Protein AF-A0A1Y7VMT6-F1 (afdb_monomer)

Sequence (220 aa):
EDYFFGKCFNAMEVDALNSSHPVSTPVENPAQIREMFDDVSYEKICPTDGTQTMDGFCSRSQHSSSTSHWRQEVVDVKTMMNTWTLQKGFPLITITVSGRNVHMKQEHYMKGSERFPETGYLWHVPLTFITSKSDSVQRFLLKTKTDVLILPEAVQWIKFNVGMNGYYIVHYADDGWASLSGLLKEAHTTISSNDRASLINNAFQLVSIEKLSIEKALDL

Nearest PDB structures (foldseek):
  6rqx-assembly1_A  TM=8.415E-01  e=2.276E-31  Homo sapiens
  6mgq-assembly1_A  TM=8.354E-01  e=8.061E-32  Homo sapiens
  6mgq-assembly3_C  TM=8.346E-01  e=2.734E-31  Homo sapiens
  6mgq-assembly2_B  TM=8.380E-01  e=4.268E-30  Homo sapiens
  4p8q-assembly1_A  TM=8.099E-01  e=3.928E-21  Homo sapiens

Secondary structure (DSSP, 8-state):
-HHHHHHHHHHHHHHTSTT---SS----SHHHHHHTSSHHHHHSS----SSS---SSS------------------HHHHHHHHHSS-SEEEEEEEEETTEEEEEEEEE--SSS----------EEEEEEETTEEEEEEEEE-SSEEEEE-SS--S-EEESGGG-SS-EEEETTTHHHHHHHHHHHHGGGS-HHHHHHHHHHHHHHHTTTSS-HHHHH--

pLDDT: mean 77.93, std 20.98, range [31.33, 97.75]

Structure (mmCIF, N/CA/C/O backbone):
data_AF-A0A1Y7VMT6-F1
#
_entry.id   AF-A0A1Y7VMT6-F1
#
loop_
_atom_site.group_PDB
_atom_site.id
_atom_site.type_symbol
_atom_site.label_atom_id
_atom_site.label_alt_id
_atom_site.label_comp_id
_atom_site.label_asym_id
_atom_site.label_entity_id
_atom_site.label_seq_id
_atom_site.pdbx_PDB_ins_code
_atom_site.Cartn_x
_atom_site.Cartn_y
_atom_site.Cartn_z
_atom_site.occupancy
_atom_site.B_iso_or_equiv
_atom_site.auth_seq_id
_atom_site.auth_comp_id
_atom_site.auth_asym_id
_atom_site.auth_atom_id
_atom_site.pdbx_PDB_model_num
ATOM 1 N N . GLU A 1 1 ? 11.997 9.708 13.786 1.00 44.78 1 GLU A N 1
ATOM 2 C CA . GLU A 1 1 ? 11.093 8.715 13.166 1.00 44.78 1 GLU A CA 1
ATOM 3 C C . GLU A 1 1 ? 10.458 9.218 11.863 1.00 44.78 1 GLU A C 1
ATOM 5 O O . GLU A 1 1 ? 10.509 8.481 10.888 1.00 44.78 1 GLU A O 1
ATOM 10 N N . ASP A 1 2 ? 9.988 10.472 11.771 1.00 51.16 2 ASP A N 1
ATOM 11 C CA . ASP A 1 2 ? 9.313 11.002 10.558 1.00 51.16 2 ASP A CA 1
ATOM 12 C C . ASP A 1 2 ? 10.169 11.118 9.279 1.00 51.16 2 ASP A C 1
ATOM 14 O O . ASP A 1 2 ? 9.646 11.211 8.171 1.00 51.16 2 ASP A O 1
ATOM 18 N N . TYR A 1 3 ? 11.497 11.092 9.408 1.00 55.84 3 TYR A N 1
ATOM 19 C CA . TYR A 1 3 ? 12.420 11.228 8.274 1.00 55.84 3 TYR A CA 1
ATOM 20 C C . TYR A 1 3 ? 12.406 10.008 7.337 1.00 55.84 3 TYR A C 1
ATOM 22 O O . TYR A 1 3 ? 12.679 10.136 6.147 1.00 55.84 3 TYR A O 1
ATOM 30 N N . PHE A 1 4 ? 12.088 8.823 7.865 1.00 59.78 4 PHE A N 1
ATOM 31 C CA . PHE A 1 4 ? 12.304 7.566 7.154 1.00 59.78 4 PHE A CA 1
ATOM 32 C C . PHE A 1 4 ? 11.231 7.272 6.094 1.00 59.78 4 PHE A C 1
ATOM 34 O O . PHE A 1 4 ? 11.553 6.981 4.947 1.00 59.78 4 PHE A O 1
ATOM 41 N N . PHE A 1 5 ? 9.945 7.397 6.429 1.00 67.44 5 PHE A N 1
ATOM 42 C CA . PHE A 1 5 ? 8.884 7.092 5.462 1.00 67.44 5 PHE A CA 1
ATOM 43 C C . PHE A 1 5 ? 8.757 8.167 4.369 1.00 67.44 5 PHE A C 1
ATOM 45 O O . PHE A 1 5 ? 8.356 7.856 3.249 1.00 67.44 5 PHE A O 1
ATOM 52 N N . GLY A 1 6 ? 9.135 9.420 4.663 1.00 70.62 6 GLY A N 1
ATOM 53 C CA . GLY A 1 6 ? 9.163 10.498 3.668 1.00 70.62 6 GLY A CA 1
ATOM 54 C C . GLY A 1 6 ? 10.127 10.202 2.517 1.00 70.62 6 GLY A C 1
ATOM 55 O O . GLY A 1 6 ? 9.835 10.514 1.368 1.00 70.62 6 GLY A O 1
ATOM 56 N N . LYS A 1 7 ? 11.232 9.514 2.817 1.00 75.38 7 LYS A N 1
ATOM 57 C CA . LYS A 1 7 ? 12.196 9.020 1.831 1.00 75.38 7 LYS A CA 1
ATOM 58 C C . LYS A 1 7 ? 11.575 7.953 0.931 1.00 75.38 7 LYS A C 1
ATOM 60 O O . LYS A 1 7 ? 11.520 8.112 -0.283 1.00 75.38 7 LYS A O 1
ATOM 65 N N . CYS A 1 8 ? 10.930 6.947 1.524 1.00 76.88 8 CYS A N 1
ATOM 66 C CA . CYS A 1 8 ? 10.198 5.943 0.749 1.00 76.88 8 CYS A CA 1
ATOM 67 C C . CYS A 1 8 ? 9.156 6.559 -0.202 1.00 76.88 8 CYS A C 1
ATOM 69 O O . CYS A 1 8 ? 9.023 6.083 -1.327 1.00 76.88 8 CYS A O 1
ATOM 71 N N . PHE A 1 9 ? 8.448 7.619 0.205 1.00 83.25 9 PHE A N 1
ATOM 72 C CA . PHE A 1 9 ? 7.508 8.312 -0.682 1.00 83.25 9 PHE A CA 1
ATOM 73 C C . PHE A 1 9 ? 8.195 8.995 -1.868 1.00 83.25 9 PHE A C 1
ATOM 75 O O . PHE A 1 9 ? 7.708 8.849 -2.986 1.00 83.25 9 PHE A O 1
ATOM 82 N N . ASN A 1 10 ? 9.325 9.670 -1.652 1.00 83.06 10 ASN A N 1
ATOM 83 C CA . ASN A 1 10 ? 10.093 10.295 -2.733 1.00 83.06 10 ASN A CA 1
ATOM 84 C C . ASN A 1 10 ? 10.590 9.245 -3.735 1.00 83.06 10 ASN A C 1
ATOM 86 O O . ASN A 1 10 ? 10.369 9.379 -4.938 1.00 83.06 10 ASN A O 1
ATOM 90 N N . ALA A 1 11 ? 11.160 8.143 -3.238 1.00 82.75 11 ALA A N 1
ATOM 91 C CA . ALA A 1 11 ? 11.575 7.031 -4.086 1.00 82.75 11 ALA A CA 1
ATOM 92 C C . ALA A 1 11 ? 10.396 6.455 -4.888 1.00 82.75 11 ALA A C 1
ATOM 94 O O . ALA A 1 11 ? 10.536 6.171 -6.074 1.00 82.75 11 ALA A O 1
ATOM 95 N N . MET A 1 12 ? 9.212 6.323 -4.276 1.00 86.75 12 MET A N 1
ATOM 96 C CA . MET A 1 12 ? 8.003 5.866 -4.972 1.00 86.75 12 MET A CA 1
ATOM 97 C C . MET A 1 12 ? 7.519 6.840 -6.055 1.00 86.75 12 MET A C 1
ATOM 99 O O . MET A 1 12 ? 6.882 6.404 -7.013 1.00 86.75 12 MET A O 1
ATOM 103 N N . GLU A 1 13 ? 7.780 8.146 -5.945 1.00 85.19 13 GLU A N 1
ATOM 104 C CA . GLU A 1 13 ? 7.419 9.099 -7.002 1.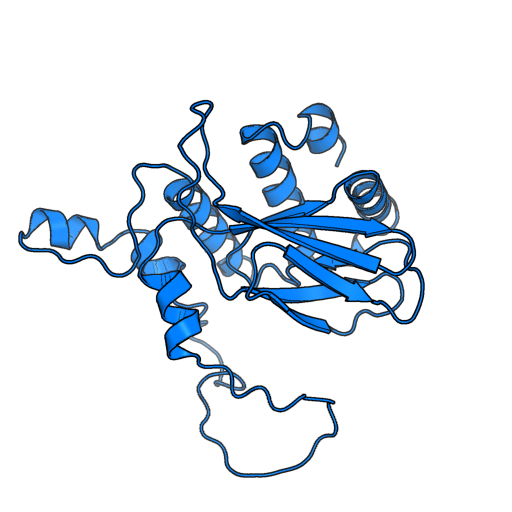00 85.19 13 GLU A CA 1
ATOM 105 C C . GLU A 1 13 ? 8.221 8.873 -8.280 1.00 85.19 13 GLU A C 1
ATOM 107 O O . GLU A 1 13 ? 7.635 8.909 -9.364 1.00 85.19 13 GLU A O 1
ATOM 112 N N . VAL A 1 14 ? 9.519 8.596 -8.143 1.00 85.00 14 VAL A N 1
ATOM 113 C CA . VAL A 1 14 ? 10.409 8.273 -9.264 1.00 85.00 14 VAL A CA 1
ATOM 114 C C . VAL A 1 14 ? 10.129 6.863 -9.781 1.00 8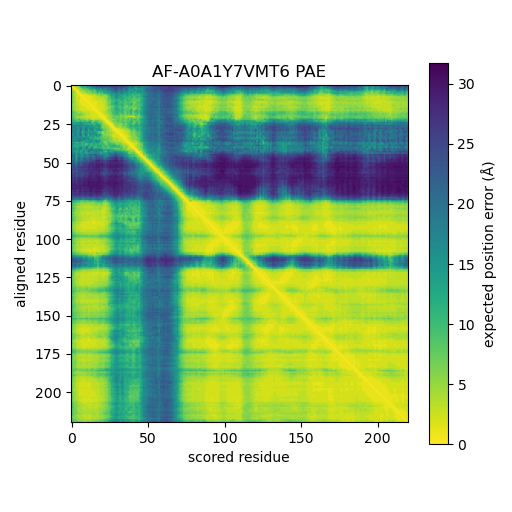5.00 14 VAL A C 1
ATOM 116 O O . VAL A 1 14 ? 9.973 6.666 -10.986 1.00 85.00 14 VAL A O 1
ATOM 119 N N . ASP A 1 15 ? 9.989 5.888 -8.878 1.00 84.94 15 ASP A N 1
ATOM 120 C CA . ASP A 1 15 ? 9.864 4.472 -9.235 1.00 84.94 15 ASP A CA 1
ATOM 121 C C . ASP A 1 15 ? 8.512 4.121 -9.879 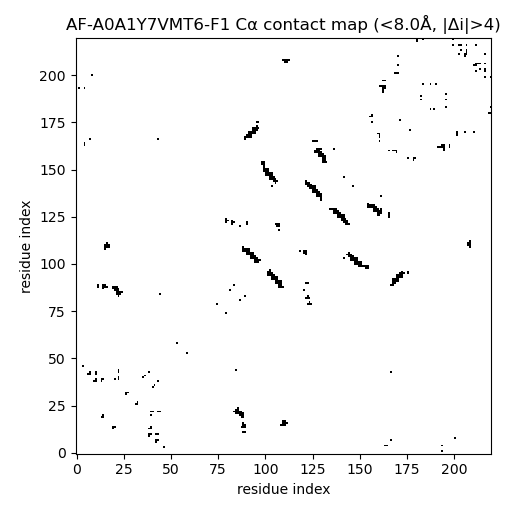1.00 84.94 15 ASP A C 1
ATOM 123 O O . ASP A 1 15 ? 8.390 3.124 -10.587 1.00 84.94 15 ASP A O 1
ATOM 127 N N . ALA A 1 16 ? 7.498 4.970 -9.696 1.00 85.94 16 ALA A N 1
ATOM 128 C CA . ALA A 1 16 ? 6.217 4.841 -10.382 1.00 85.94 16 ALA A CA 1
ATOM 129 C C . ALA A 1 16 ? 6.257 5.270 -11.860 1.00 85.94 16 ALA A C 1
ATOM 131 O O . ALA A 1 16 ? 5.296 5.020 -12.592 1.00 85.94 16 ALA A O 1
ATOM 132 N N . LEU A 1 17 ? 7.313 5.951 -12.311 1.00 84.62 17 LEU A N 1
ATOM 133 C CA . LEU A 1 17 ? 7.449 6.389 -13.699 1.00 84.62 17 LEU A CA 1
ATOM 134 C C . LEU A 1 17 ? 8.041 5.273 -14.561 1.00 84.62 17 LEU A C 1
ATOM 136 O O . LEU A 1 17 ? 8.931 4.533 -14.146 1.00 84.62 17 LEU A O 1
ATOM 140 N N . ASN A 1 18 ? 7.627 5.197 -15.828 1.00 81.06 18 ASN A N 1
ATOM 141 C CA . ASN A 1 18 ? 8.202 4.221 -16.759 1.00 81.06 18 ASN A CA 1
ATOM 142 C C . ASN A 1 18 ? 9.707 4.456 -17.013 1.00 81.06 18 ASN A C 1
ATOM 144 O O . ASN A 1 18 ? 10.421 3.521 -17.371 1.00 81.06 18 ASN A O 1
ATOM 148 N N . SER A 1 19 ? 10.197 5.678 -16.802 1.00 81.75 19 SER A N 1
ATOM 149 C CA . SER A 1 19 ? 11.623 6.012 -16.857 1.00 81.75 19 SER A CA 1
ATOM 150 C C . SER A 1 19 ? 12.442 5.447 -15.690 1.00 81.75 19 SER A C 1
ATOM 152 O O . SER A 1 19 ? 13.660 5.581 -15.720 1.00 81.75 19 SER A O 1
ATOM 154 N N . SER A 1 20 ? 11.808 4.827 -14.684 1.00 83.50 20 SER A N 1
ATOM 155 C CA . SER A 1 20 ? 12.512 4.134 -13.601 1.00 83.50 20 SER A CA 1
ATOM 156 C C . SER A 1 20 ? 13.317 2.934 -14.118 1.00 83.50 20 SER A C 1
ATOM 158 O O . SER A 1 20 ? 13.086 2.410 -15.217 1.00 83.50 20 SER A O 1
ATOM 160 N N . HIS A 1 21 ? 14.236 2.455 -13.286 1.00 80.88 21 HIS A N 1
ATOM 161 C CA . HIS A 1 21 ? 15.066 1.290 -13.526 1.00 80.88 21 HIS A CA 1
ATOM 162 C C . HIS A 1 21 ? 15.026 0.315 -12.336 1.00 80.88 21 HIS A C 1
ATOM 164 O O . HIS A 1 21 ? 14.714 0.701 -11.208 1.00 80.88 21 HIS A O 1
ATOM 170 N N . PRO A 1 22 ? 15.306 -0.985 -12.555 1.00 79.88 22 PRO A N 1
ATOM 171 C CA . PRO A 1 22 ? 15.529 -1.904 -11.449 1.00 79.88 22 PRO A CA 1
ATOM 172 C C . PRO A 1 22 ? 16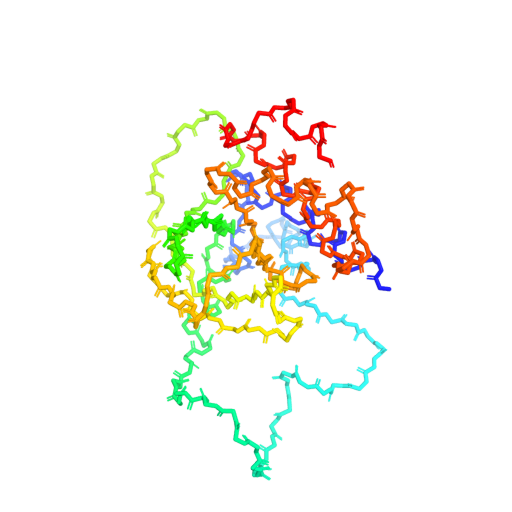.672 -1.423 -10.556 1.00 79.88 22 PRO A C 1
ATOM 174 O O . PRO A 1 22 ? 17.593 -0.749 -11.006 1.00 79.88 22 PRO A O 1
ATOM 177 N N . VAL A 1 23 ? 16.641 -1.839 -9.296 1.00 74.88 23 VAL A N 1
ATOM 178 C CA . VAL A 1 23 ? 17.699 -1.531 -8.327 1.00 74.88 23 VAL A CA 1
ATOM 179 C C . VAL A 1 23 ? 19.051 -2.092 -8.777 1.00 74.88 23 VAL A C 1
ATOM 181 O O . VAL A 1 23 ? 20.095 -1.480 -8.588 1.00 74.88 23 VAL A O 1
ATOM 184 N N . SER A 1 24 ? 19.048 -3.302 -9.335 1.00 70.38 24 SER A N 1
ATOM 185 C CA . SER A 1 24 ? 20.245 -3.952 -9.862 1.00 70.38 24 SER A CA 1
ATOM 186 C C . SER A 1 24 ? 20.208 -3.938 -11.383 1.00 70.38 24 SER A C 1
ATOM 188 O O . SER A 1 24 ? 19.599 -4.807 -12.007 1.00 70.38 24 SER A O 1
ATOM 190 N N . THR A 1 25 ? 20.885 -2.959 -11.973 1.00 66.38 25 THR A N 1
ATOM 191 C CA . THR A 1 25 ? 21.037 -2.799 -13.423 1.00 66.38 25 THR A CA 1
ATOM 192 C C . THR A 1 25 ? 22.508 -2.852 -13.825 1.00 66.38 25 THR A C 1
ATOM 194 O O . THR A 1 25 ? 23.348 -2.236 -13.167 1.00 66.38 25 THR A O 1
ATOM 197 N N . PRO A 1 26 ? 22.862 -3.597 -14.889 1.00 63.38 26 PRO A N 1
ATOM 198 C CA . PRO A 1 26 ? 24.222 -3.588 -15.409 1.00 63.38 26 PRO A CA 1
ATOM 199 C C . PRO A 1 26 ? 24.566 -2.194 -15.952 1.00 63.38 26 PRO A C 1
ATOM 201 O O . PRO A 1 26 ? 23.779 -1.600 -16.688 1.00 63.38 26 PRO A O 1
ATOM 204 N N . VAL A 1 27 ? 25.747 -1.688 -15.593 1.00 55.41 27 VAL A N 1
ATOM 205 C CA . VAL A 1 27 ? 26.275 -0.395 -16.052 1.00 55.41 27 VAL A CA 1
ATOM 206 C C . VAL A 1 27 ? 27.633 -0.587 -16.712 1.00 55.41 27 VAL A C 1
ATOM 208 O O . VAL A 1 27 ? 28.467 -1.342 -16.215 1.00 55.41 27 VAL A O 1
ATOM 211 N N . GLU A 1 28 ? 27.860 0.099 -17.831 1.00 55.38 28 GLU A N 1
ATOM 212 C CA . GLU A 1 28 ? 29.077 -0.060 -18.638 1.00 55.38 28 GLU A CA 1
ATOM 213 C C . GLU A 1 28 ? 29.892 1.234 -18.742 1.00 55.38 28 GLU A C 1
ATOM 215 O O . GLU A 1 28 ? 31.104 1.181 -18.950 1.00 55.38 28 GLU A O 1
ATOM 220 N N . ASN A 1 29 ? 29.261 2.404 -18.573 1.00 45.16 29 ASN A N 1
ATOM 221 C CA . ASN A 1 29 ? 29.930 3.695 -18.731 1.00 45.16 29 ASN A CA 1
ATOM 222 C C . ASN A 1 29 ? 29.826 4.616 -17.491 1.00 45.16 29 ASN A C 1
ATOM 224 O O . ASN A 1 29 ? 28.913 4.480 -16.675 1.00 45.16 29 ASN A O 1
ATOM 228 N N . PRO A 1 30 ? 30.741 5.598 -17.332 1.00 37.19 30 PRO A N 1
ATOM 229 C CA . PRO A 1 30 ? 30.769 6.480 -16.158 1.00 37.19 30 PRO A CA 1
ATOM 230 C C . PRO A 1 30 ? 29.555 7.402 -15.978 1.00 37.19 30 PRO A C 1
ATOM 232 O O . PRO A 1 30 ? 29.389 7.962 -14.894 1.00 37.19 30 PRO A O 1
ATOM 235 N N . ALA A 1 31 ? 28.750 7.623 -17.023 1.00 45.41 31 ALA A N 1
ATOM 236 C CA . ALA A 1 31 ? 27.503 8.378 -16.915 1.00 45.41 31 ALA A CA 1
ATOM 237 C C . ALA A 1 31 ? 26.400 7.502 -16.303 1.00 45.41 31 ALA A C 1
ATOM 239 O O . ALA A 1 31 ? 25.778 7.921 -15.335 1.00 45.41 31 ALA A O 1
ATOM 240 N N . GLN A 1 32 ? 26.278 6.250 -16.753 1.00 52.19 32 GLN A N 1
ATOM 241 C CA . GLN A 1 32 ? 25.384 5.245 -16.167 1.00 52.19 32 GLN A CA 1
ATOM 242 C C . GLN A 1 32 ? 25.736 4.946 -14.708 1.00 52.19 32 GLN A C 1
ATOM 244 O O . GLN A 1 32 ? 24.854 4.839 -13.871 1.00 52.19 32 GLN A O 1
ATOM 249 N N . ILE A 1 33 ? 27.029 4.881 -14.366 1.00 46.12 33 ILE A N 1
ATOM 250 C CA . ILE A 1 33 ? 27.462 4.728 -12.967 1.00 46.12 33 ILE A CA 1
ATOM 251 C C . ILE A 1 33 ? 26.970 5.903 -12.112 1.00 46.12 33 ILE A C 1
ATOM 253 O O . ILE A 1 33 ? 26.585 5.685 -10.972 1.00 46.12 33 ILE A O 1
ATOM 257 N N . ARG A 1 34 ? 26.964 7.132 -12.650 1.00 42.91 34 ARG A N 1
ATOM 258 C CA . ARG A 1 34 ? 26.438 8.318 -11.954 1.00 42.91 34 ARG A CA 1
ATOM 259 C C . ARG A 1 34 ? 24.918 8.296 -11.810 1.00 42.91 34 ARG A C 1
ATOM 261 O O . ARG A 1 34 ? 24.426 8.743 -10.784 1.00 42.91 34 ARG A O 1
ATOM 268 N N . GLU A 1 35 ? 24.207 7.761 -12.797 1.00 57.53 35 GLU A N 1
ATOM 269 C CA . GLU A 1 35 ? 22.750 7.583 -12.753 1.00 57.53 35 GLU A CA 1
ATOM 270 C C . GLU A 1 35 ? 22.316 6.550 -11.703 1.00 57.53 35 GLU A C 1
ATOM 272 O O . GLU A 1 35 ? 21.248 6.703 -11.132 1.00 57.53 35 GLU A O 1
ATOM 277 N N . MET A 1 36 ? 23.171 5.580 -11.353 1.00 55.41 36 MET A N 1
ATOM 278 C CA . MET A 1 36 ? 22.913 4.641 -10.246 1.00 55.41 36 MET A CA 1
ATOM 279 C C . MET A 1 36 ? 23.006 5.271 -8.844 1.00 55.41 36 MET A C 1
ATOM 281 O O . MET A 1 36 ? 22.738 4.596 -7.855 1.00 55.41 36 MET A O 1
ATOM 285 N N . PHE A 1 37 ? 23.434 6.530 -8.711 1.00 57.72 37 PHE A N 1
ATOM 286 C CA . PHE A 1 37 ? 23.450 7.242 -7.427 1.00 57.72 37 PHE A CA 1
ATOM 287 C C . PHE A 1 37 ? 22.158 8.045 -7.244 1.00 57.72 37 PHE A C 1
ATOM 289 O O . PHE A 1 37 ? 22.191 9.266 -7.094 1.00 57.72 37 PHE A O 1
ATOM 296 N N . ASP A 1 38 ? 21.026 7.349 -7.283 1.00 58.06 38 ASP A N 1
ATOM 297 C CA . ASP A 1 38 ? 19.685 7.924 -7.246 1.00 58.06 38 ASP A CA 1
ATOM 298 C C . ASP A 1 38 ? 18.846 7.403 -6.065 1.00 58.06 38 ASP A C 1
ATOM 300 O O . ASP A 1 38 ? 19.246 6.495 -5.327 1.00 58.06 38 ASP A O 1
ATOM 304 N N . ASP A 1 39 ? 17.662 7.988 -5.873 1.00 60.84 39 ASP A N 1
ATOM 305 C CA . ASP A 1 39 ? 16.772 7.641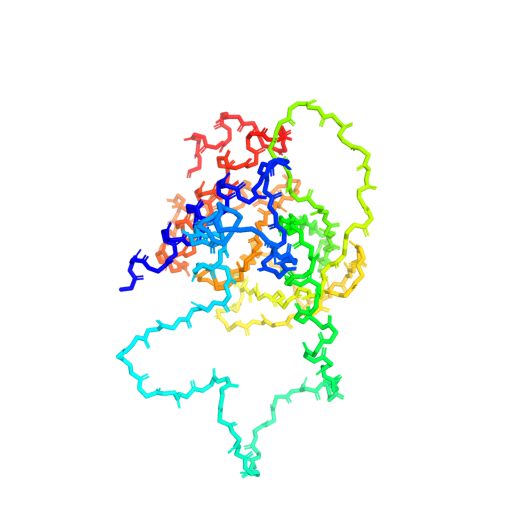 -4.759 1.00 60.84 39 ASP A CA 1
ATOM 306 C C . ASP A 1 39 ? 16.303 6.172 -4.837 1.00 60.84 39 ASP A C 1
ATOM 308 O O . ASP A 1 39 ? 16.104 5.531 -3.802 1.00 60.84 39 ASP A O 1
ATOM 312 N N . VAL A 1 40 ? 16.205 5.583 -6.040 1.00 56.00 40 VAL A N 1
ATOM 313 C CA . VAL A 1 40 ? 15.872 4.158 -6.216 1.00 56.00 40 VAL A CA 1
ATOM 314 C C . VAL A 1 40 ? 16.967 3.270 -5.621 1.00 56.00 40 VAL A C 1
ATOM 316 O O . VAL A 1 40 ? 16.666 2.280 -4.956 1.00 56.00 40 VAL A O 1
ATOM 319 N N . SER A 1 41 ? 18.237 3.623 -5.798 1.00 50.09 41 SER A N 1
ATOM 320 C CA . SER A 1 41 ? 19.364 2.821 -5.311 1.00 50.09 41 SER A CA 1
ATOM 321 C C . SER A 1 41 ? 19.614 2.992 -3.808 1.00 50.09 41 SER A C 1
ATOM 323 O O . SER A 1 41 ? 19.975 2.028 -3.126 1.00 50.09 41 SER A O 1
ATOM 325 N N . TYR A 1 42 ? 19.383 4.192 -3.267 1.00 49.97 42 TYR A N 1
ATOM 326 C CA . TYR A 1 42 ? 19.627 4.497 -1.854 1.00 49.97 42 TYR A CA 1
ATOM 327 C C . TYR A 1 42 ? 18.454 4.171 -0.926 1.00 49.97 42 TYR A C 1
ATOM 329 O O . TYR A 1 42 ? 18.676 3.743 0.207 1.00 49.97 42 TYR A O 1
ATOM 337 N N . GLU A 1 43 ? 17.215 4.358 -1.378 1.00 60.44 43 GLU A N 1
ATOM 338 C CA . GLU A 1 43 ? 16.050 4.382 -0.485 1.00 60.44 43 GLU A CA 1
ATOM 339 C C . GLU A 1 43 ? 15.164 3.130 -0.635 1.00 60.44 43 GLU A C 1
ATOM 341 O O . GLU A 1 43 ? 14.407 2.799 0.279 1.00 60.44 43 GLU A O 1
ATOM 346 N N . LYS A 1 44 ? 15.300 2.368 -1.735 1.00 54.38 44 LYS A N 1
ATOM 347 C CA . LYS A 1 44 ? 14.530 1.130 -1.983 1.00 54.38 44 LYS A CA 1
ATOM 348 C C . LYS A 1 44 ? 15.088 -0.109 -1.269 1.00 54.38 44 LYS A C 1
ATOM 350 O O . LYS A 1 44 ? 14.330 -1.039 -1.000 1.00 54.38 44 LYS A O 1
ATOM 355 N N . ILE A 1 45 ? 16.396 -0.159 -0.977 1.00 51.06 45 ILE A N 1
ATOM 356 C CA . ILE A 1 45 ? 17.073 -1.389 -0.507 1.00 51.06 45 ILE A CA 1
ATOM 357 C C . ILE A 1 45 ? 17.095 -1.541 1.022 1.00 51.06 45 ILE A C 1
ATOM 359 O O . ILE A 1 45 ? 17.045 -2.673 1.499 1.00 51.06 45 ILE A O 1
ATOM 363 N N . CYS A 1 46 ? 17.158 -0.458 1.805 1.00 42.56 46 CYS A N 1
ATOM 364 C CA . CYS A 1 46 ? 17.400 -0.566 3.249 1.00 42.56 46 CYS A CA 1
ATOM 365 C C . CYS A 1 46 ? 16.694 0.512 4.091 1.00 42.56 46 CYS A C 1
ATOM 367 O O . CYS A 1 46 ? 17.122 1.666 4.106 1.00 42.56 46 CYS A O 1
ATOM 369 N N . PRO A 1 47 ? 15.722 0.114 4.931 1.00 43.50 47 PRO A N 1
ATOM 370 C CA . PRO A 1 47 ? 15.422 0.776 6.191 1.00 43.50 47 PRO A CA 1
ATOM 371 C C . PRO A 1 47 ? 16.561 0.529 7.180 1.00 43.50 47 PRO A C 1
ATOM 373 O O . PRO A 1 47 ? 16.568 -0.482 7.876 1.00 43.50 47 PRO A O 1
ATOM 376 N N . THR A 1 48 ? 17.563 1.402 7.245 1.00 40.53 48 THR A N 1
ATOM 377 C CA . THR A 1 48 ? 18.565 1.324 8.321 1.00 40.53 48 THR A CA 1
ATOM 378 C C . THR A 1 48 ? 18.664 2.648 9.048 1.00 40.53 48 THR A C 1
ATOM 380 O O . THR A 1 48 ? 19.201 3.620 8.520 1.00 40.53 48 THR A O 1
ATOM 383 N N . ASP A 1 49 ? 18.171 2.653 10.283 1.00 38.47 49 ASP A N 1
ATOM 384 C CA . ASP A 1 49 ? 18.571 3.621 11.291 1.00 38.47 49 ASP A CA 1
ATOM 385 C C . ASP A 1 49 ? 20.021 3.307 11.698 1.00 38.47 49 ASP A C 1
ATOM 387 O O . ASP A 1 49 ? 20.349 2.186 12.093 1.00 38.47 49 ASP A O 1
ATOM 391 N N . GLY A 1 50 ? 20.911 4.288 11.554 1.00 39.91 50 GLY A N 1
ATOM 392 C CA . GLY A 1 50 ? 22.314 4.199 11.967 1.00 39.91 50 GLY A CA 1
ATOM 393 C C . GLY A 1 50 ? 22.507 4.267 13.483 1.00 39.91 50 GLY A C 1
ATOM 394 O O . GLY A 1 50 ? 23.643 4.273 13.951 1.00 39.91 50 GLY A O 1
ATOM 395 N N . THR A 1 51 ? 21.429 4.325 14.263 1.00 40.22 51 THR A N 1
ATOM 396 C CA . THR A 1 51 ? 21.502 4.474 15.714 1.00 40.22 51 THR A CA 1
ATOM 397 C C . THR A 1 51 ? 20.401 3.703 16.426 1.00 40.22 51 THR A C 1
ATOM 399 O O . THR A 1 51 ? 19.527 4.297 17.042 1.00 40.22 51 THR A O 1
ATOM 402 N N . GLN A 1 52 ? 20.474 2.373 16.394 1.00 38.28 52 GLN A N 1
ATOM 403 C CA . GLN A 1 52 ? 20.205 1.508 17.548 1.00 38.28 52 GLN A CA 1
ATOM 404 C C . GLN A 1 52 ? 20.447 0.048 17.169 1.00 38.28 52 GLN A C 1
ATOM 406 O O . GLN A 1 52 ? 20.217 -0.388 16.046 1.00 38.28 52 GLN A O 1
ATOM 411 N N . THR A 1 53 ? 20.998 -0.677 18.132 1.00 32.09 53 THR A N 1
ATOM 412 C CA . THR A 1 53 ? 21.244 -2.117 18.147 1.00 32.09 53 THR A CA 1
ATOM 413 C C . THR A 1 53 ? 20.218 -2.914 17.343 1.00 32.09 53 THR A C 1
ATOM 415 O O . THR A 1 53 ? 19.029 -2.898 17.648 1.00 32.09 53 THR A O 1
ATOM 418 N N . MET A 1 54 ? 20.721 -3.631 16.336 1.00 35.84 54 MET A N 1
ATOM 419 C CA . MET A 1 54 ? 20.002 -4.663 15.598 1.00 35.84 54 MET A CA 1
ATOM 420 C C . MET A 1 54 ? 19.387 -5.683 16.560 1.00 35.84 54 MET A C 1
ATOM 422 O O . MET A 1 54 ? 20.072 -6.602 17.000 1.00 35.84 54 MET A O 1
ATOM 426 N N . ASP A 1 55 ? 18.083 -5.579 16.775 1.00 36.56 55 ASP A N 1
ATOM 427 C CA . ASP A 1 55 ? 17.240 -6.738 17.020 1.00 36.56 55 ASP A CA 1
ATOM 428 C C . ASP A 1 55 ? 16.224 -6.832 15.882 1.00 36.56 55 ASP A C 1
ATOM 430 O O . ASP A 1 55 ? 15.299 -6.034 15.766 1.00 36.56 55 ASP A O 1
ATOM 434 N N . GLY A 1 56 ? 16.425 -7.832 15.019 1.00 42.62 56 GLY A N 1
ATOM 435 C CA . GLY A 1 56 ? 15.410 -8.278 14.066 1.00 42.62 56 GLY A CA 1
ATOM 436 C C . GLY A 1 56 ? 15.617 -7.859 12.612 1.00 42.62 56 GLY A C 1
ATOM 437 O O . GLY A 1 56 ? 14.822 -7.097 12.088 1.00 42.62 56 GLY A O 1
ATOM 438 N N . PHE A 1 57 ? 16.640 -8.421 11.956 1.00 35.81 57 PHE A N 1
ATOM 439 C CA . PHE A 1 57 ? 16.548 -9.061 10.619 1.00 35.81 57 PHE A CA 1
ATOM 440 C C . PHE A 1 57 ? 17.909 -9.655 10.191 1.00 35.81 57 PHE A C 1
ATOM 442 O O . PHE A 1 57 ? 17.953 -10.604 9.416 1.00 35.81 57 PHE A O 1
ATOM 449 N N . CYS A 1 58 ? 19.020 -9.159 10.759 1.00 35.84 58 CYS A N 1
ATOM 450 C CA . CYS A 1 58 ? 20.389 -9.619 10.466 1.00 35.84 58 CYS A CA 1
ATOM 451 C C . CYS A 1 58 ? 21.077 -10.384 11.613 1.00 35.84 58 CYS A C 1
ATOM 453 O O . CYS A 1 58 ? 22.293 -10.573 11.577 1.00 35.84 58 CYS A O 1
ATOM 455 N N . SER A 1 59 ? 20.349 -10.843 12.633 1.00 33.25 59 SER A N 1
ATOM 456 C CA . SER A 1 59 ? 20.934 -11.708 13.658 1.00 33.25 59 SER A CA 1
ATOM 457 C C . SER A 1 59 ? 20.782 -13.177 13.268 1.00 33.25 59 SER A C 1
ATOM 459 O O . SER A 1 59 ? 19.701 -13.761 13.241 1.00 33.25 59 SER A O 1
ATOM 461 N N . ARG A 1 60 ? 21.923 -13.807 12.987 1.00 38.66 60 ARG A N 1
ATOM 462 C CA . ARG A 1 60 ? 22.068 -15.254 13.107 1.00 38.66 60 ARG A CA 1
ATOM 463 C C . ARG A 1 60 ? 21.967 -15.578 14.597 1.00 38.66 60 ARG A C 1
ATOM 465 O O . ARG A 1 60 ? 22.920 -15.316 15.323 1.00 38.66 60 ARG A O 1
ATOM 472 N N . SER A 1 61 ? 20.858 -16.145 15.063 1.00 31.86 61 SER A N 1
ATOM 473 C CA . SER A 1 61 ? 20.799 -16.686 16.423 1.00 31.86 61 SER A CA 1
ATOM 474 C C . SER A 1 61 ? 20.203 -18.088 16.471 1.00 31.86 61 SER A C 1
ATOM 476 O O . SER A 1 61 ? 19.226 -18.446 15.815 1.00 31.86 61 SER A O 1
ATOM 478 N N . GLN A 1 62 ? 20.915 -18.910 17.232 1.00 34.97 62 GLN A N 1
ATOM 479 C CA . GLN A 1 62 ? 20.571 -20.256 17.635 1.00 34.97 62 GLN A CA 1
ATOM 480 C C . GLN A 1 62 ? 19.411 -20.199 18.648 1.00 34.97 62 GLN A C 1
ATOM 482 O O . GLN A 1 62 ? 19.441 -19.376 19.551 1.00 34.97 62 GLN A O 1
ATOM 487 N N . HIS A 1 63 ? 18.440 -21.106 18.487 1.00 31.33 63 HIS A N 1
ATOM 488 C CA . HIS A 1 63 ? 17.535 -21.681 19.500 1.00 31.33 63 HIS A CA 1
ATOM 489 C C . HIS A 1 63 ? 16.869 -20.760 20.553 1.00 31.33 63 HIS A C 1
ATOM 491 O O . HIS A 1 63 ? 17.485 -20.401 21.547 1.00 31.33 63 HIS A O 1
ATOM 497 N N . SER A 1 64 ? 15.538 -20.594 20.467 1.00 31.95 64 SER A N 1
ATOM 498 C CA . SER A 1 64 ? 14.548 -21.331 21.297 1.00 31.95 64 SER A CA 1
ATOM 499 C C . SER A 1 64 ? 13.250 -20.546 21.572 1.00 31.95 64 SER A C 1
ATOM 501 O O . SER A 1 64 ? 13.263 -19.474 22.162 1.00 31.95 64 SER A O 1
ATOM 503 N N . SER A 1 65 ? 12.131 -21.199 21.233 1.00 37.75 65 SER A N 1
ATOM 504 C CA . SER A 1 65 ? 10.787 -21.145 21.840 1.00 37.75 65 SER A CA 1
ATOM 505 C C . SER A 1 65 ? 10.075 -19.797 22.047 1.00 37.75 65 SER A C 1
ATOM 507 O O . SER A 1 65 ? 10.111 -19.213 23.127 1.00 37.75 65 SER A O 1
ATOM 509 N N . SER A 1 66 ? 9.215 -19.447 21.090 1.00 33.12 66 SER A N 1
ATOM 510 C CA . SER A 1 66 ? 7.885 -18.907 21.390 1.00 33.12 66 SER A CA 1
ATOM 511 C C . SER A 1 66 ? 6.893 -19.369 20.319 1.00 33.12 66 SER A C 1
ATOM 513 O O . SER A 1 66 ? 7.151 -19.319 19.116 1.00 33.12 66 SER A O 1
ATOM 515 N N . THR A 1 67 ? 5.773 -19.921 20.774 1.00 34.97 67 THR A N 1
ATOM 516 C CA . THR A 1 67 ? 4.679 -20.478 19.973 1.00 34.97 67 THR A CA 1
ATOM 517 C C . THR A 1 67 ? 3.935 -19.369 19.237 1.00 34.97 67 THR A C 1
ATOM 519 O O . THR A 1 67 ? 2.875 -18.919 19.654 1.00 34.97 67 THR A O 1
ATOM 522 N N . SER A 1 68 ? 4.499 -18.919 18.126 1.00 36.97 68 SER A N 1
ATOM 523 C CA . SER A 1 68 ? 3.738 -18.336 17.028 1.00 36.97 68 SER A CA 1
ATOM 524 C C . SER A 1 68 ? 3.588 -19.438 15.989 1.00 36.97 68 SER A C 1
ATOM 526 O O . SER A 1 68 ? 4.550 -20.149 15.699 1.00 36.97 68 SER A O 1
ATOM 528 N N . HIS A 1 69 ? 2.369 -19.644 15.489 1.00 31.94 69 HIS A N 1
ATOM 529 C CA . HIS A 1 69 ? 2.066 -20.580 14.409 1.00 31.94 69 HIS A CA 1
ATOM 530 C C . HIS A 1 69 ? 2.732 -20.114 13.104 1.00 31.94 69 HIS A C 1
ATOM 532 O O . HIS A 1 69 ? 2.077 -19.754 12.132 1.00 31.94 69 HIS A O 1
ATOM 538 N N . TRP A 1 70 ? 4.059 -20.141 13.062 1.00 37.22 70 TRP A N 1
ATOM 539 C CA . TRP A 1 70 ? 4.791 -20.281 11.828 1.00 37.22 70 TRP A CA 1
ATOM 540 C C . TRP A 1 70 ? 4.397 -21.649 11.283 1.00 37.22 70 TRP A C 1
ATOM 542 O O . TRP A 1 70 ? 4.855 -22.686 11.766 1.00 37.22 70 TRP A O 1
ATOM 552 N N . ARG A 1 71 ? 3.579 -21.683 10.229 1.00 38.03 71 ARG A N 1
ATOM 553 C CA . ARG A 1 71 ? 3.921 -22.654 9.194 1.00 38.03 71 ARG A CA 1
ATOM 554 C C . ARG A 1 71 ? 5.346 -22.286 8.803 1.00 38.03 71 ARG A C 1
ATOM 556 O O . ARG A 1 71 ? 5.580 -21.166 8.358 1.00 38.03 71 ARG A O 1
ATOM 563 N N . GLN A 1 72 ? 6.281 -23.184 9.097 1.00 38.03 72 GLN A N 1
ATOM 564 C CA . GLN A 1 72 ? 7.670 -23.157 8.652 1.00 38.03 72 GLN A CA 1
ATOM 565 C C . GLN A 1 72 ? 7.707 -23.187 7.118 1.00 38.03 72 GLN A C 1
ATOM 567 O O . GLN A 1 72 ? 8.151 -24.154 6.507 1.00 38.03 72 GLN A O 1
ATOM 572 N N . GLU A 1 73 ? 7.199 -22.151 6.463 1.00 45.59 73 GLU A N 1
ATOM 573 C CA . GLU A 1 73 ? 7.580 -21.892 5.095 1.00 45.59 73 GLU A CA 1
ATOM 574 C C . GLU A 1 73 ? 8.992 -21.343 5.175 1.00 45.59 73 GLU A C 1
ATOM 576 O O . GLU A 1 73 ? 9.221 -20.224 5.629 1.00 45.59 73 GLU A O 1
ATOM 581 N N . VAL A 1 74 ? 9.954 -22.175 4.790 1.00 49.22 74 VAL A N 1
ATOM 582 C CA . VAL A 1 74 ? 11.295 -21.719 4.447 1.00 49.22 74 VAL A CA 1
ATOM 583 C C . VAL A 1 74 ? 11.108 -20.671 3.353 1.00 49.22 74 VAL A C 1
ATOM 585 O O . VAL A 1 74 ? 10.860 -21.003 2.194 1.00 49.22 74 VAL A O 1
ATOM 588 N N . VAL A 1 75 ? 11.113 -19.396 3.736 1.00 59.72 75 VAL A N 1
ATOM 589 C CA . VAL A 1 75 ? 11.006 -18.304 2.776 1.00 59.72 75 VAL A CA 1
ATOM 590 C C . VAL A 1 75 ? 12.333 -18.262 2.044 1.00 59.72 75 VAL A C 1
ATOM 592 O O . VAL A 1 75 ? 13.376 -17.997 2.642 1.00 59.72 75 VAL A O 1
ATOM 595 N N . ASP A 1 76 ? 12.299 -18.540 0.746 1.00 77.38 76 ASP A N 1
ATOM 596 C CA . ASP A 1 76 ? 13.439 -18.302 -0.122 1.00 77.38 76 ASP A CA 1
ATOM 597 C C . ASP A 1 76 ? 13.627 -16.787 -0.274 1.00 77.38 76 ASP A C 1
ATOM 599 O O . ASP A 1 76 ? 13.067 -16.145 -1.169 1.00 77.38 76 ASP A O 1
ATOM 603 N N . VAL A 1 77 ? 14.392 -16.214 0.661 1.00 74.88 77 VAL A N 1
ATOM 604 C CA . VAL A 1 77 ? 14.710 -14.783 0.709 1.00 74.88 77 VAL A CA 1
ATOM 605 C C . VAL A 1 77 ? 15.373 -14.348 -0.592 1.00 74.88 77 VAL A C 1
ATOM 607 O O . VAL A 1 77 ? 15.119 -13.243 -1.054 1.00 74.88 77 VAL A O 1
ATOM 610 N N . LYS A 1 78 ? 16.165 -15.218 -1.231 1.00 77.31 78 LYS A N 1
ATOM 611 C CA . LYS A 1 78 ? 16.805 -14.902 -2.508 1.00 77.31 78 LYS A CA 1
ATOM 612 C C . LYS A 1 78 ? 15.758 -14.731 -3.603 1.00 77.31 78 LYS A C 1
ATOM 614 O O . LYS A 1 78 ? 15.764 -13.708 -4.279 1.00 77.31 78 LYS A O 1
ATOM 619 N N . THR A 1 79 ? 14.840 -15.686 -3.750 1.00 82.31 79 THR A N 1
ATOM 620 C CA . THR A 1 79 ? 13.751 -15.565 -4.732 1.00 82.31 79 THR A CA 1
ATOM 621 C C . THR A 1 79 ? 12.881 -14.343 -4.443 1.00 82.31 79 THR A C 1
ATOM 623 O O . THR A 1 79 ? 12.564 -13.598 -5.365 1.00 82.31 79 THR A O 1
ATOM 626 N N . MET A 1 80 ? 12.554 -14.075 -3.175 1.00 81.12 80 MET A N 1
ATOM 627 C CA . MET A 1 80 ? 11.804 -12.876 -2.796 1.00 81.12 80 MET A CA 1
ATOM 628 C C . MET A 1 80 ? 12.553 -11.590 -3.165 1.00 81.12 80 MET A C 1
ATOM 630 O O . MET A 1 80 ? 12.010 -10.770 -3.899 1.00 81.12 80 MET A O 1
ATOM 634 N N . MET A 1 81 ? 13.794 -11.414 -2.714 1.00 80.50 81 MET A N 1
ATOM 635 C CA . MET A 1 81 ? 14.565 -10.192 -2.961 1.00 80.50 81 MET A CA 1
ATOM 636 C C . MET A 1 81 ? 14.866 -9.979 -4.442 1.00 80.50 81 MET A C 1
ATOM 638 O O . MET A 1 81 ? 14.823 -8.841 -4.892 1.00 80.50 81 MET A O 1
ATOM 642 N N . ASN A 1 82 ? 15.056 -11.048 -5.223 1.00 82.62 82 ASN A N 1
ATOM 643 C CA . ASN A 1 82 ? 15.180 -10.946 -6.677 1.00 82.62 82 ASN A CA 1
ATOM 644 C C . ASN A 1 82 ? 13.960 -10.263 -7.312 1.00 82.62 82 ASN A C 1
ATOM 646 O O . ASN A 1 82 ? 14.129 -9.474 -8.240 1.00 82.62 82 ASN A O 1
ATOM 650 N N . THR A 1 83 ? 12.742 -10.511 -6.805 1.00 87.94 83 THR A N 1
ATOM 651 C CA . THR A 1 83 ? 11.549 -9.814 -7.320 1.00 87.94 83 THR A CA 1
ATOM 652 C C . THR A 1 83 ? 11.594 -8.309 -7.055 1.00 87.94 83 THR A C 1
ATOM 654 O O . THR A 1 83 ? 11.090 -7.546 -7.871 1.00 87.94 83 THR A O 1
ATOM 657 N N . TRP A 1 84 ? 12.239 -7.872 -5.971 1.00 84.88 84 TRP A N 1
ATOM 658 C CA . TRP A 1 84 ? 12.349 -6.464 -5.577 1.00 84.88 84 TRP A CA 1
ATOM 659 C C . TRP A 1 84 ? 13.527 -5.732 -6.226 1.00 84.88 84 TRP A C 1
ATOM 661 O O . TRP A 1 84 ? 13.445 -4.524 -6.441 1.00 84.88 84 TRP A O 1
ATOM 671 N N . THR A 1 85 ? 14.617 -6.440 -6.538 1.00 78.81 85 THR A N 1
ATOM 672 C CA . THR A 1 85 ? 15.848 -5.820 -7.050 1.00 78.81 85 THR A CA 1
ATOM 673 C C . THR A 1 85 ? 15.980 -5.862 -8.570 1.00 78.81 85 THR A C 1
ATOM 675 O O . THR A 1 85 ? 16.592 -4.963 -9.145 1.00 78.81 85 THR A O 1
ATOM 678 N N . LEU A 1 86 ? 15.409 -6.877 -9.230 1.00 84.38 86 LEU A N 1
ATOM 679 C CA . LEU A 1 86 ? 15.537 -7.085 -10.680 1.00 84.38 86 LEU A CA 1
ATOM 680 C C . LEU A 1 86 ? 14.357 -6.527 -11.490 1.00 84.38 86 LEU A C 1
ATOM 682 O O . LEU A 1 86 ? 14.435 -6.459 -12.714 1.00 84.38 86 LEU A O 1
ATOM 686 N N . GLN A 1 87 ? 13.273 -6.122 -10.826 1.00 85.25 87 GLN A N 1
ATOM 687 C CA . GLN A 1 87 ? 12.112 -5.486 -11.450 1.00 85.25 87 GLN A CA 1
ATOM 688 C C . GLN A 1 87 ? 12.055 -4.012 -11.027 1.00 85.25 87 GLN A C 1
ATOM 690 O O . GLN A 1 87 ? 12.288 -3.685 -9.862 1.00 85.25 87 GLN A O 1
ATOM 695 N N . LYS A 1 88 ? 11.756 -3.117 -11.974 1.00 87.81 88 LYS A N 1
ATOM 696 C CA . LYS A 1 88 ? 11.479 -1.704 -11.674 1.00 87.81 88 LYS A CA 1
ATOM 697 C C . LYS A 1 88 ? 10.068 -1.533 -11.115 1.00 87.81 88 LYS A C 1
ATOM 699 O O . LYS A 1 88 ? 9.213 -2.387 -11.362 1.00 87.81 88 LYS A O 1
ATOM 704 N N . GLY A 1 89 ? 9.831 -0.432 -10.413 1.00 88.88 89 GLY A N 1
ATOM 705 C CA . GLY A 1 89 ? 8.542 -0.145 -9.804 1.00 88.88 89 GLY A CA 1
ATOM 706 C C . GLY A 1 89 ? 8.262 -0.981 -8.560 1.00 88.88 89 GLY A C 1
ATOM 707 O O . GLY A 1 89 ? 9.131 -1.672 -8.008 1.00 88.88 89 GLY A O 1
ATOM 708 N N . PHE A 1 90 ? 7.005 -0.914 -8.134 1.00 91.69 90 PHE A N 1
ATOM 709 C CA . PHE A 1 90 ? 6.492 -1.573 -6.940 1.00 91.69 90 PHE A CA 1
ATOM 710 C C . PHE A 1 90 ? 5.032 -2.005 -7.129 1.00 91.69 90 PHE A C 1
ATOM 712 O O . PHE A 1 90 ? 4.337 -1.501 -8.021 1.00 91.69 90 PHE A O 1
ATOM 719 N N . PRO A 1 91 ? 4.533 -2.946 -6.308 1.00 95.00 91 PRO A N 1
ATOM 720 C CA . PRO A 1 91 ? 3.166 -3.414 -6.440 1.00 95.00 91 PRO A CA 1
ATOM 721 C C . PRO A 1 91 ? 2.152 -2.461 -5.784 1.00 95.00 91 PRO A C 1
ATOM 723 O O . PRO A 1 91 ? 2.346 -1.954 -4.677 1.00 95.00 91 PRO A O 1
ATOM 726 N N . LEU A 1 92 ? 1.017 -2.290 -6.456 1.00 95.50 92 LEU A N 1
ATOM 727 C CA . LEU A 1 92 ? -0.255 -1.865 -5.889 1.00 95.50 92 LEU A CA 1
ATOM 728 C C . LEU A 1 92 ? -1.010 -3.100 -5.394 1.00 95.50 92 LEU A C 1
ATOM 730 O O . LEU A 1 92 ? -1.285 -4.025 -6.159 1.00 95.50 92 LEU A O 1
ATOM 734 N N . ILE A 1 93 ? -1.377 -3.094 -4.116 1.00 97.31 93 ILE A N 1
ATOM 735 C CA . ILE A 1 93 ? -2.162 -4.148 -3.481 1.00 97.31 93 ILE A CA 1
ATOM 736 C C . ILE A 1 93 ? -3.609 -3.682 -3.354 1.00 97.31 93 ILE A C 1
ATOM 738 O O . ILE A 1 93 ? -3.917 -2.792 -2.567 1.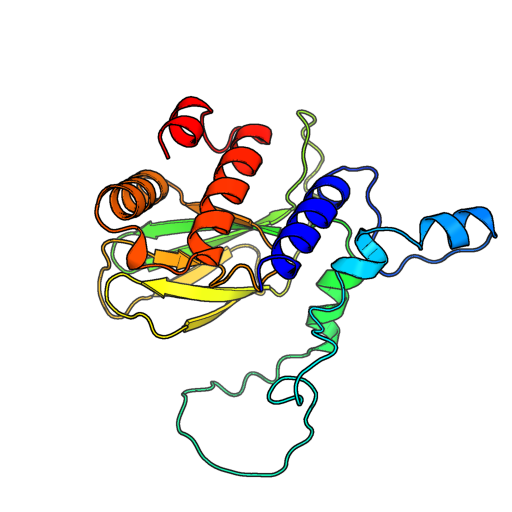00 97.31 93 ILE A O 1
ATOM 742 N N . THR A 1 94 ? -4.509 -4.296 -4.114 1.00 97.62 94 THR A N 1
ATOM 743 C CA . THR A 1 94 ? -5.953 -4.097 -3.972 1.00 97.62 94 THR A CA 1
ATOM 744 C C . THR A 1 94 ? -6.513 -5.073 -2.945 1.00 97.62 94 THR A C 1
ATOM 746 O O . THR A 1 94 ? -6.306 -6.283 -3.056 1.00 97.62 94 THR A O 1
ATOM 749 N N . ILE A 1 95 ? -7.233 -4.539 -1.964 1.00 97.75 95 ILE A N 1
ATOM 750 C CA . ILE A 1 95 ? -7.894 -5.266 -0.887 1.00 97.75 95 ILE A CA 1
ATOM 751 C C . ILE A 1 95 ? -9.402 -5.170 -1.084 1.00 97.75 95 ILE A C 1
ATOM 753 O O . ILE A 1 95 ? -9.952 -4.072 -1.150 1.00 97.75 95 ILE A O 1
ATOM 757 N N . THR A 1 96 ? -10.069 -6.319 -1.119 1.00 96.31 96 THR A N 1
ATOM 758 C CA . THR A 1 96 ? -11.531 -6.419 -1.179 1.00 96.31 96 THR A CA 1
ATOM 759 C C . THR A 1 96 ? -12.007 -7.282 -0.022 1.00 96.31 96 THR A C 1
ATOM 761 O O . THR A 1 96 ? -11.571 -8.425 0.127 1.00 96.31 96 THR A O 1
ATOM 764 N N . VAL A 1 97 ? -12.885 -6.742 0.821 1.00 94.50 97 VAL A N 1
ATOM 765 C CA . VAL A 1 97 ? -13.386 -7.436 2.013 1.00 94.50 97 VAL A CA 1
ATOM 766 C C . VAL A 1 97 ? -14.814 -7.901 1.757 1.00 94.50 97 VAL A C 1
ATOM 768 O O . VAL A 1 97 ? -15.687 -7.119 1.408 1.00 94.50 97 VAL A O 1
ATOM 771 N N . SER A 1 98 ? -15.069 -9.194 1.933 1.00 92.81 98 SER A N 1
ATOM 772 C CA . SER A 1 98 ? -16.394 -9.803 1.799 1.00 92.81 98 SER A CA 1
ATOM 773 C C . SER A 1 98 ? -16.702 -10.616 3.053 1.00 92.81 98 SER A C 1
ATOM 775 O O . SER A 1 98 ? -16.371 -11.800 3.167 1.00 92.81 98 SER A O 1
ATOM 777 N N . GLY A 1 99 ? -17.300 -9.955 4.046 1.00 91.19 99 GLY A N 1
ATOM 778 C CA . GLY A 1 99 ? -17.558 -10.533 5.364 1.00 91.19 99 GLY A CA 1
ATOM 779 C C . GLY A 1 99 ? -16.258 -10.829 6.117 1.00 91.19 99 GLY A C 1
ATOM 780 O O . GLY A 1 99 ? -15.651 -9.929 6.686 1.00 91.19 99 GLY A O 1
ATOM 781 N N . ARG A 1 100 ? -15.836 -12.100 6.131 1.00 93.69 100 ARG A N 1
ATOM 782 C CA . ARG A 1 100 ? -14.563 -12.539 6.743 1.00 93.69 100 ARG A CA 1
ATOM 783 C C . ARG A 1 100 ? -13.454 -12.800 5.726 1.00 93.69 100 ARG A C 1
ATOM 785 O O . ARG A 1 100 ? -12.312 -13.015 6.121 1.00 93.69 100 ARG A O 1
ATOM 792 N N . ASN A 1 101 ? -13.787 -12.813 4.440 1.00 94.75 101 ASN A N 1
ATOM 793 C CA . ASN A 1 101 ? -12.833 -13.108 3.384 1.00 94.75 101 ASN A CA 1
ATOM 794 C C . ASN A 1 101 ? -12.174 -11.808 2.939 1.00 94.75 101 ASN A C 1
ATOM 796 O O . ASN A 1 101 ? -12.853 -10.877 2.507 1.00 94.75 101 ASN A O 1
ATOM 800 N N . VAL A 1 102 ? -10.854 -11.755 3.042 1.00 96.56 102 VAL A N 1
ATOM 801 C CA . VAL A 1 102 ? -10.031 -10.643 2.583 1.00 96.56 102 VAL A CA 1
ATOM 802 C C . VAL A 1 102 ? -9.326 -11.099 1.319 1.00 96.56 102 VAL A C 1
ATOM 804 O O . VAL A 1 102 ? -8.400 -11.908 1.364 1.00 96.56 102 VAL A O 1
ATOM 807 N N . HIS A 1 103 ? -9.799 -10.606 0.183 1.00 97.12 103 HIS A N 1
ATOM 808 C CA . HIS A 1 103 ? -9.200 -10.850 -1.117 1.00 97.12 103 HIS A CA 1
ATOM 809 C C . HIS A 1 103 ? -8.088 -9.831 -1.348 1.00 97.12 103 HIS A C 1
ATOM 811 O O . HIS A 1 103 ? -8.290 -8.629 -1.181 1.00 97.12 103 HIS A O 1
ATOM 817 N N . MET A 1 104 ? -6.917 -10.320 -1.737 1.00 97.12 104 MET A N 1
ATOM 818 C CA . MET A 1 104 ? -5.743 -9.514 -2.045 1.00 97.12 104 MET A CA 1
ATOM 819 C C . MET A 1 104 ? -5.380 -9.730 -3.506 1.00 97.12 104 MET A C 1
ATOM 821 O O . MET A 1 104 ? -5.297 -10.868 -3.969 1.00 97.12 104 MET A O 1
ATOM 825 N N . LYS A 1 105 ? -5.137 -8.645 -4.233 1.00 96.81 105 LYS A N 1
ATOM 826 C CA . LYS A 1 105 ? -4.653 -8.674 -5.613 1.00 96.81 105 LYS A CA 1
ATOM 827 C C . LYS A 1 105 ? -3.458 -7.745 -5.743 1.00 96.81 105 LYS A C 1
ATOM 829 O O . LYS A 1 105 ? -3.567 -6.585 -5.367 1.00 96.81 105 LYS A O 1
ATOM 834 N N . GLN A 1 106 ? -2.359 -8.230 -6.310 1.00 95.62 106 GLN A N 1
ATOM 835 C CA . GLN A 1 106 ? -1.224 -7.383 -6.675 1.00 95.62 106 GLN A CA 1
ATOM 836 C C . GLN A 1 106 ? -1.242 -7.037 -8.167 1.00 95.62 106 GLN A C 1
ATOM 838 O O . GLN A 1 106 ? -1.565 -7.871 -9.018 1.00 95.62 106 GLN A O 1
ATOM 843 N N . GLU A 1 107 ? -0.889 -5.798 -8.478 1.00 93.56 107 GLU A N 1
ATOM 844 C CA . GLU A 1 107 ? -0.650 -5.290 -9.828 1.00 93.56 107 GLU A CA 1
ATOM 845 C C . GLU A 1 107 ? 0.545 -4.326 -9.808 1.00 93.56 107 GLU A C 1
ATOM 847 O O . GLU A 1 107 ? 0.849 -3.751 -8.770 1.00 93.56 107 GLU A O 1
ATOM 852 N N . HIS A 1 108 ? 1.262 -4.162 -10.920 1.00 92.75 108 HIS A N 1
ATOM 853 C CA . HIS A 1 108 ? 2.366 -3.199 -10.994 1.00 92.75 108 HIS A CA 1
ATOM 854 C C . HIS A 1 108 ? 1.808 -1.769 -10.959 1.00 92.75 108 HIS A C 1
ATOM 856 O O . HIS A 1 108 ? 0.991 -1.413 -11.809 1.00 92.75 108 HIS A O 1
ATOM 862 N N . TYR A 1 109 ? 2.234 -0.957 -9.987 1.00 91.06 109 TYR A N 1
ATOM 863 C CA . TYR A 1 109 ? 1.859 0.451 -9.928 1.00 91.06 109 TYR A CA 1
ATOM 864 C C . TYR A 1 109 ? 2.696 1.275 -10.905 1.00 91.06 109 TYR A C 1
ATOM 866 O O . TYR A 1 109 ? 3.921 1.285 -10.817 1.00 91.06 109 TYR A O 1
ATOM 874 N N . MET A 1 110 ? 2.031 1.998 -11.802 1.00 86.25 110 MET A N 1
ATOM 875 C CA . MET A 1 110 ? 2.665 2.950 -12.711 1.00 86.25 110 MET A CA 1
ATOM 876 C C . MET A 1 110 ? 1.816 4.215 -12.808 1.00 86.25 110 MET A C 1
ATOM 878 O O . MET A 1 110 ? 0.595 4.133 -12.943 1.00 86.25 110 MET A O 1
ATOM 882 N N . LYS A 1 111 ? 2.465 5.381 -12.762 1.00 83.06 111 LYS A N 1
ATOM 883 C CA . LYS A 1 111 ? 1.837 6.683 -13.012 1.00 83.06 111 LYS A CA 1
ATOM 884 C C . LYS A 1 111 ? 1.775 6.959 -14.515 1.00 83.06 111 LYS A C 1
ATOM 886 O O . LYS A 1 111 ? 2.773 6.801 -15.215 1.00 83.06 111 LYS A O 1
ATOM 891 N N . GLY A 1 112 ? 0.629 7.447 -14.988 1.00 71.00 112 GLY A N 1
ATOM 892 C CA . GLY A 1 112 ? 0.433 7.889 -16.373 1.00 71.00 112 GLY A CA 1
ATOM 893 C C . GLY A 1 112 ? -0.823 7.307 -17.022 1.00 71.00 112 GLY A C 1
ATOM 894 O O . GLY A 1 112 ? -1.292 6.236 -16.651 1.00 71.00 112 GLY A O 1
ATOM 895 N N . SER A 1 113 ? -1.373 8.030 -18.000 1.00 53.66 113 SER A N 1
ATOM 896 C CA . SER A 1 113 ? -2.613 7.677 -18.715 1.00 53.66 113 SER A CA 1
ATOM 897 C C . SER A 1 113 ? -2.423 6.628 -19.817 1.00 53.66 113 SER A C 1
ATOM 899 O O . SER A 1 113 ? -3.395 6.144 -20.403 1.00 53.66 113 SER A O 1
ATOM 901 N N . GLU A 1 114 ? -1.180 6.265 -20.121 1.00 57.25 114 GLU A N 1
ATOM 902 C CA . GLU A 1 114 ? -0.879 5.247 -21.115 1.00 57.25 114 GLU A CA 1
ATOM 903 C C . GLU A 1 114 ? -1.129 3.863 -20.511 1.00 57.25 114 GLU A C 1
ATOM 905 O O . GLU A 1 114 ? -0.481 3.439 -19.555 1.00 57.25 114 GLU A O 1
ATOM 910 N N . ARG A 1 115 ? -2.104 3.135 -21.070 1.00 54.19 115 ARG A N 1
ATOM 911 C CA . ARG A 1 115 ? -2.322 1.720 -20.751 1.00 54.19 115 ARG A CA 1
ATOM 912 C C . ARG A 1 115 ? -1.141 0.919 -21.280 1.00 54.19 115 ARG A C 1
ATOM 914 O O . ARG A 1 115 ? -1.157 0.439 -22.412 1.00 54.19 115 ARG A O 1
ATOM 921 N N . PHE A 1 116 ? -0.109 0.802 -20.460 1.00 59.09 116 PHE A N 1
ATOM 922 C CA . PHE A 1 116 ? 1.028 -0.046 -20.761 1.00 59.09 116 PHE A CA 1
ATOM 923 C C . PHE A 1 116 ? 0.592 -1.520 -20.763 1.00 59.09 116 PHE A C 1
ATOM 925 O O . PHE A 1 116 ? -0.308 -1.899 -20.004 1.00 59.09 116 PHE A O 1
ATOM 932 N N . PRO A 1 117 ? 1.195 -2.367 -21.615 1.00 61.69 117 PRO A N 1
ATOM 933 C CA . PRO A 1 117 ? 0.946 -3.803 -21.569 1.00 61.69 117 PRO A CA 1
ATOM 934 C C . PRO A 1 117 ? 1.240 -4.336 -20.160 1.00 61.69 117 PRO A C 1
ATOM 936 O O . PRO A 1 117 ? 2.209 -3.905 -19.532 1.00 61.69 117 PRO A O 1
ATOM 939 N N . GLU A 1 118 ? 0.407 -5.261 -19.657 1.00 64.06 118 GLU A N 1
ATOM 940 C CA . GLU A 1 118 ? 0.667 -5.922 -18.372 1.00 64.06 118 GLU A CA 1
ATOM 941 C C . GLU A 1 118 ? 2.083 -6.512 -18.421 1.00 64.06 118 GLU A C 1
ATOM 943 O O . GLU A 1 118 ? 2.353 -7.443 -19.178 1.00 64.06 118 GLU A O 1
ATOM 948 N N . THR A 1 119 ? 2.998 -5.974 -17.612 1.00 68.25 119 THR A N 1
ATOM 949 C CA . THR A 1 119 ? 4.410 -6.388 -17.600 1.00 68.25 119 THR A CA 1
ATOM 950 C C . THR A 1 119 ? 4.599 -7.821 -17.097 1.00 68.25 119 THR A C 1
ATOM 952 O O . THR A 1 119 ? 5.700 -8.360 -17.161 1.00 68.25 119 THR A O 1
ATOM 955 N N . GLY A 1 120 ? 3.536 -8.437 -16.565 1.00 81.31 120 GLY A N 1
ATOM 956 C CA . GLY A 1 120 ? 3.582 -9.739 -15.906 1.00 81.31 120 GLY A CA 1
ATOM 957 C C . GLY A 1 120 ? 4.365 -9.721 -14.592 1.00 81.31 120 GLY A C 1
ATOM 958 O O . GLY A 1 120 ? 4.658 -10.791 -14.064 1.00 81.31 120 GLY A O 1
ATOM 959 N N . TYR A 1 121 ? 4.713 -8.534 -14.075 1.00 88.12 121 TYR A N 1
ATOM 960 C CA . TYR A 1 121 ? 5.506 -8.408 -12.856 1.00 88.12 121 TYR A CA 1
ATOM 961 C C . TYR A 1 121 ? 4.765 -8.982 -11.657 1.00 88.12 121 TYR A C 1
ATOM 963 O O . TYR A 1 121 ? 3.557 -8.793 -11.481 1.00 88.12 121 TYR A O 1
ATOM 971 N N . LEU A 1 122 ? 5.528 -9.695 -10.839 1.00 93.62 122 LEU A N 1
ATOM 972 C CA . LEU A 1 122 ? 5.041 -10.373 -9.657 1.00 93.62 122 LEU A CA 1
ATOM 973 C C . LEU A 1 122 ? 6.084 -10.226 -8.558 1.00 93.62 122 LEU A C 1
ATOM 975 O O . LEU A 1 122 ? 7.273 -10.471 -8.777 1.00 93.62 122 LEU A O 1
ATOM 979 N N . TRP A 1 123 ? 5.623 -9.838 -7.376 1.00 92.75 123 TRP A N 1
ATOM 980 C CA . TRP A 1 123 ? 6.456 -9.695 -6.195 1.00 92.75 123 TRP A CA 1
ATOM 981 C C . TRP A 1 123 ? 6.037 -10.696 -5.131 1.00 92.75 123 TRP A C 1
ATOM 983 O O . TRP A 1 123 ? 4.861 -11.034 -4.978 1.00 92.75 123 TRP A O 1
ATOM 993 N N . HIS A 1 124 ? 7.019 -11.152 -4.360 1.00 90.38 124 HIS A N 1
ATOM 994 C CA . HIS A 1 124 ? 6.756 -11.813 -3.088 1.00 90.38 124 HIS A CA 1
ATOM 995 C C . HIS A 1 124 ? 6.615 -10.727 -2.020 1.00 90.38 124 HIS A C 1
ATOM 997 O O . HIS A 1 124 ? 7.616 -10.190 -1.535 1.00 90.38 124 HIS A O 1
ATOM 1003 N N . VAL A 1 125 ? 5.370 -10.372 -1.695 1.00 90.94 125 VAL A N 1
ATOM 1004 C CA . VAL A 1 125 ? 5.057 -9.207 -0.859 1.00 90.94 125 VAL A CA 1
ATOM 1005 C C . VAL A 1 125 ? 4.769 -9.631 0.584 1.00 90.94 125 VAL A C 1
ATOM 1007 O O . VAL A 1 125 ? 3.771 -10.317 0.823 1.00 90.94 125 VAL A O 1
ATOM 1010 N N . PRO A 1 126 ? 5.603 -9.232 1.566 1.00 91.50 126 PRO A N 1
ATOM 1011 C CA . PRO A 1 126 ? 5.352 -9.480 2.980 1.00 91.50 126 PRO A CA 1
ATOM 1012 C C . PRO A 1 126 ? 4.311 -8.473 3.484 1.00 91.50 126 PRO A C 1
ATOM 1014 O O . PRO A 1 126 ? 4.633 -7.399 3.994 1.00 91.50 126 PRO A O 1
ATOM 1017 N N . LEU A 1 127 ? 3.038 -8.807 3.305 1.00 90.50 127 LEU A N 1
ATOM 1018 C CA . LEU A 1 127 ? 1.932 -7.990 3.773 1.00 90.50 127 LEU A CA 1
ATOM 1019 C C . LEU A 1 127 ? 1.877 -8.003 5.300 1.00 90.50 127 LEU A C 1
ATOM 1021 O O . LEU A 1 127 ? 2.031 -9.042 5.947 1.00 90.50 127 LEU A O 1
ATOM 1025 N N . THR A 1 128 ? 1.618 -6.833 5.869 1.00 92.50 128 THR A N 1
ATOM 1026 C CA . THR A 1 128 ? 1.320 -6.655 7.290 1.00 92.50 128 THR A CA 1
ATOM 1027 C C . THR A 1 128 ? -0.032 -5.984 7.421 1.00 92.50 128 THR A C 1
ATOM 1029 O O . THR A 1 128 ? -0.364 -5.134 6.595 1.00 92.50 128 THR A O 1
ATOM 1032 N N . PHE A 1 129 ? -0.820 -6.348 8.430 1.00 95.25 129 PHE A N 1
ATOM 1033 C CA . PHE A 1 129 ? -2.097 -5.687 8.679 1.00 95.25 129 PHE A CA 1
ATOM 1034 C C . PHE A 1 129 ? -2.497 -5.689 10.157 1.00 95.25 129 PHE A C 1
ATOM 1036 O O . PHE A 1 129 ? -2.058 -6.534 10.938 1.00 95.25 129 PHE A O 1
ATOM 1043 N N . ILE A 1 130 ? -3.355 -4.734 10.506 1.00 95.12 130 ILE A N 1
ATOM 1044 C CA . ILE A 1 130 ? -4.083 -4.627 11.777 1.00 95.12 130 ILE A CA 1
ATOM 1045 C C . ILE A 1 130 ? -5.576 -4.451 11.489 1.00 95.12 130 ILE A C 1
ATOM 1047 O O . ILE A 1 130 ? -5.972 -4.114 10.368 1.00 95.12 130 ILE A O 1
ATOM 1051 N N . THR A 1 131 ? -6.422 -4.695 12.486 1.00 95.56 131 THR A N 1
ATOM 1052 C CA . THR A 1 131 ? -7.883 -4.640 12.330 1.00 95.56 131 THR A CA 1
ATOM 1053 C C . THR A 1 131 ? -8.541 -3.946 13.513 1.00 95.56 131 THR A C 1
ATOM 1055 O O . THR A 1 131 ? -7.974 -3.913 14.597 1.00 95.56 131 THR A O 1
ATOM 1058 N N . SER A 1 132 ? -9.804 -3.540 13.357 1.00 93.88 132 SER A N 1
ATOM 1059 C CA . SER A 1 132 ? -10.628 -2.992 14.457 1.00 93.88 132 SER A CA 1
ATOM 1060 C C . SER A 1 132 ? -10.745 -3.868 15.718 1.00 93.88 132 SER A C 1
ATOM 1062 O O . SER A 1 132 ? -11.201 -3.394 16.754 1.00 93.88 132 SER A O 1
ATOM 1064 N N . LYS A 1 133 ? -10.399 -5.159 15.635 1.00 92.94 133 LYS A N 1
ATOM 1065 C CA . LYS A 1 133 ? -10.481 -6.120 16.746 1.00 92.94 133 LYS A CA 1
ATOM 1066 C C . LYS A 1 133 ? -9.119 -6.484 17.328 1.00 92.94 133 LYS A C 1
ATOM 1068 O O . LYS A 1 133 ? -9.063 -7.104 18.386 1.00 92.94 133 LYS A O 1
ATOM 1073 N N . SER A 1 134 ? -8.032 -6.166 16.629 1.00 91.44 134 SER A N 1
ATOM 1074 C CA . SER A 1 134 ? -6.686 -6.527 17.051 1.00 91.44 134 SER A CA 1
ATOM 1075 C C . SER A 1 134 ? -5.660 -5.557 16.488 1.00 91.44 134 SER A C 1
ATOM 1077 O O . SER A 1 134 ? -5.461 -5.492 15.271 1.00 91.44 134 SER A O 1
ATOM 1079 N N . ASP A 1 135 ? -4.954 -4.905 17.408 1.00 89.88 135 ASP A N 1
ATOM 1080 C CA . ASP A 1 135 ? -3.814 -4.029 17.121 1.00 89.88 135 ASP A CA 1
ATOM 1081 C C . ASP A 1 135 ? -2.506 -4.822 16.953 1.00 89.88 135 ASP A C 1
ATOM 1083 O O . ASP A 1 135 ? -1.450 -4.264 16.659 1.00 89.88 135 ASP A O 1
ATOM 1087 N N . SER A 1 136 ? -2.554 -6.146 17.143 1.00 89.62 136 SER A N 1
ATOM 1088 C CA . SER A 1 136 ? -1.397 -7.008 16.917 1.00 89.62 136 SER A CA 1
ATOM 1089 C C . SER A 1 136 ? -1.098 -7.118 15.423 1.00 89.62 136 SER A C 1
ATOM 1091 O O . SER A 1 136 ? -1.977 -7.439 14.622 1.00 89.62 136 SER A O 1
ATOM 1093 N N . VAL A 1 137 ? 0.158 -6.869 15.046 1.00 90.12 137 VAL A N 1
ATOM 1094 C CA . VAL A 1 137 ? 0.582 -6.904 13.643 1.00 90.12 137 VAL A CA 1
ATOM 1095 C C . VAL A 1 137 ? 0.527 -8.332 13.115 1.00 90.12 137 VAL A C 1
ATOM 1097 O O . VAL A 1 137 ? 1.361 -9.174 13.456 1.00 90.12 137 VAL A O 1
ATOM 1100 N N . GLN A 1 138 ? -0.435 -8.585 12.236 1.00 88.62 138 GLN A N 1
ATOM 1101 C CA . GLN A 1 138 ? -0.568 -9.837 11.507 1.00 88.62 138 GLN A CA 1
ATOM 1102 C C . GLN A 1 138 ? 0.258 -9.787 10.221 1.00 88.62 138 GLN A C 1
ATOM 1104 O O . GLN A 1 138 ? 0.486 -8.715 9.657 1.00 88.62 138 GLN A O 1
ATOM 1109 N N . ARG A 1 139 ? 0.733 -10.948 9.759 1.00 88.56 139 ARG A N 1
ATOM 1110 C CA . ARG A 1 139 ? 1.626 -11.067 8.597 1.00 88.56 139 ARG A CA 1
ATOM 1111 C C . ARG A 1 139 ? 1.089 -12.084 7.598 1.00 88.56 139 ARG A C 1
ATOM 1113 O O . ARG A 1 139 ? 0.622 -13.147 7.994 1.00 88.56 139 ARG A O 1
ATOM 1120 N N . PHE A 1 140 ? 1.202 -1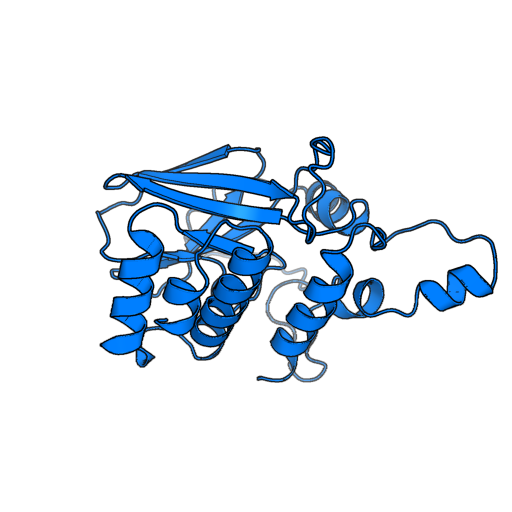1.773 6.311 1.00 88.50 140 PHE A N 1
ATOM 1121 C CA . PHE A 1 140 ? 0.797 -12.644 5.210 1.00 88.50 140 PHE A CA 1
ATOM 1122 C C . PHE A 1 140 ? 1.760 -12.476 4.031 1.00 88.50 140 PHE A C 1
ATOM 1124 O O . PHE A 1 140 ? 2.055 -11.354 3.638 1.00 88.50 140 PHE A O 1
ATOM 1131 N N . LEU A 1 141 ? 2.271 -13.567 3.459 1.00 90.06 141 LEU A N 1
ATOM 1132 C CA . LEU A 1 141 ? 3.191 -13.497 2.320 1.00 90.06 141 LEU A CA 1
ATOM 1133 C C . LEU A 1 141 ? 2.432 -13.752 1.014 1.00 90.06 141 LEU A C 1
ATOM 1135 O O . LEU A 1 141 ? 2.145 -14.898 0.678 1.00 90.06 141 LEU A O 1
ATOM 1139 N N . LEU A 1 142 ? 2.149 -12.687 0.262 1.00 92.81 142 LEU A N 1
ATOM 1140 C CA . LEU A 1 142 ? 1.491 -12.777 -1.039 1.00 92.81 142 LEU A CA 1
ATOM 1141 C C . LEU A 1 142 ? 2.521 -13.142 -2.117 1.00 92.81 142 LEU A C 1
ATOM 1143 O O . LEU A 1 142 ? 3.384 -12.330 -2.447 1.00 92.81 142 LEU A O 1
ATOM 1147 N N . LYS A 1 143 ? 2.436 -14.362 -2.662 1.00 90.75 143 LYS A N 1
ATOM 1148 C CA . LYS A 1 143 ? 3.339 -14.852 -3.728 1.00 90.75 143 LYS A CA 1
ATOM 1149 C C . LYS A 1 143 ? 2.695 -14.867 -5.113 1.00 90.75 143 LYS A C 1
ATOM 1151 O O . LYS A 1 143 ? 3.399 -14.886 -6.113 1.00 90.75 143 LYS A O 1
ATOM 1156 N N . THR A 1 144 ? 1.369 -14.897 -5.180 1.00 93.94 144 THR A N 1
ATOM 1157 C CA . THR A 1 144 ? 0.574 -15.013 -6.411 1.00 93.94 144 THR A CA 1
ATOM 1158 C C . THR A 1 144 ? -0.080 -13.679 -6.776 1.00 93.94 144 THR A C 1
ATOM 1160 O O . THR A 1 144 ? -0.118 -12.750 -5.969 1.00 93.94 144 THR A O 1
ATOM 1163 N N . LYS A 1 145 ? -0.616 -13.565 -8.005 1.00 94.75 145 LYS A N 1
ATOM 1164 C CA . LYS A 1 145 ? -1.323 -12.350 -8.467 1.00 94.75 145 LYS A CA 1
ATOM 1165 C C . LYS A 1 145 ? -2.547 -12.041 -7.597 1.00 94.75 145 LYS A C 1
ATOM 1167 O O . LYS A 1 145 ? -2.857 -10.877 -7.365 1.00 94.75 145 LYS A O 1
ATOM 1172 N N . THR A 1 146 ? -3.219 -13.081 -7.110 1.00 95.75 146 THR A N 1
ATOM 1173 C CA . THR A 1 146 ? -4.371 -12.993 -6.209 1.00 95.75 146 THR A CA 1
ATOM 1174 C C . THR A 1 146 ? -4.283 -14.053 -5.125 1.00 95.75 146 THR A C 1
ATOM 1176 O O . THR A 1 146 ? -3.868 -15.178 -5.414 1.00 95.75 146 THR A O 1
ATOM 1179 N N . ASP A 1 147 ? -4.735 -13.724 -3.922 1.00 96.38 147 ASP A N 1
ATOM 1180 C CA . ASP A 1 147 ? -4.857 -14.668 -2.812 1.00 96.38 147 ASP A CA 1
ATOM 1181 C C . ASP A 1 147 ? -5.981 -14.245 -1.852 1.00 96.38 147 ASP A C 1
ATOM 1183 O O . ASP A 1 147 ? -6.511 -13.133 -1.947 1.00 96.38 147 ASP A O 1
ATOM 1187 N N . VAL A 1 148 ? -6.369 -15.136 -0.943 1.00 94.75 148 VAL A N 1
ATOM 1188 C CA . VAL A 1 148 ? -7.437 -14.916 0.036 1.00 94.75 148 VAL A CA 1
ATOM 1189 C C . VAL A 1 148 ? -6.970 -15.283 1.434 1.00 94.75 148 VAL A C 1
ATOM 1191 O O . VAL A 1 148 ? -6.482 -16.381 1.687 1.0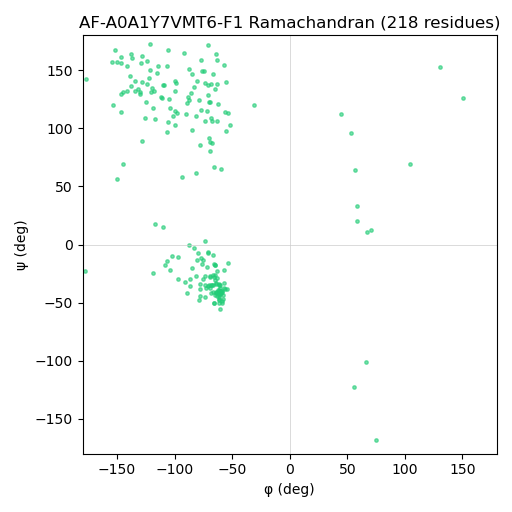0 94.75 148 VAL A O 1
ATOM 1194 N N . LEU A 1 149 ? -7.223 -14.373 2.368 1.00 92.50 149 LEU A N 1
ATOM 1195 C CA . LEU A 1 149 ? -7.079 -14.591 3.798 1.00 92.50 149 LEU A CA 1
ATOM 1196 C C . LEU A 1 149 ? -8.466 -14.640 4.444 1.00 92.50 149 LEU A C 1
ATOM 1198 O O . LEU A 1 149 ? -9.324 -13.813 4.148 1.00 92.50 149 LEU A O 1
ATOM 1202 N N . ILE A 1 150 ? -8.679 -15.583 5.358 1.00 92.88 150 ILE A N 1
ATOM 1203 C CA . ILE A 1 150 ? -9.922 -15.684 6.129 1.00 92.88 150 ILE A CA 1
ATOM 1204 C C . ILE A 1 150 ? -9.657 -15.161 7.538 1.00 92.88 150 ILE A C 1
ATOM 1206 O O . ILE A 1 150 ? -8.844 -15.724 8.272 1.00 92.88 150 ILE A O 1
ATOM 1210 N N . LEU A 1 151 ? -10.351 -14.090 7.918 1.00 92.25 151 LEU A N 1
ATOM 1211 C CA . LEU A 1 151 ? -10.311 -13.552 9.273 1.00 92.25 151 LEU A CA 1
ATOM 1212 C C . LEU A 1 151 ? -11.117 -14.443 10.233 1.00 92.25 151 LEU A C 1
ATOM 1214 O O . LEU A 1 151 ? -12.127 -15.032 9.830 1.00 92.25 151 LEU A O 1
ATOM 1218 N N . PRO A 1 152 ? -10.724 -14.526 11.518 1.00 90.88 152 PRO A N 1
ATOM 1219 C CA . PRO A 1 152 ? -11.493 -15.277 12.510 1.00 90.88 152 PRO A CA 1
ATOM 1220 C C . PRO A 1 152 ? -12.919 -14.722 12.644 1.00 90.88 152 PRO A C 1
ATOM 1222 O O . PRO A 1 152 ? -13.893 -15.480 12.671 1.00 90.88 152 PRO A O 1
ATOM 1225 N N . GLU A 1 153 ? -13.047 -13.395 12.615 1.00 91.62 153 GLU A N 1
ATOM 1226 C CA . GLU A 1 153 ? -14.287 -12.645 12.797 1.00 91.62 153 GLU A CA 1
ATOM 1227 C C . GLU A 1 153 ? -14.390 -11.507 11.774 1.00 91.62 153 GLU A C 1
ATOM 1229 O O . GLU A 1 153 ? -13.390 -11.090 11.188 1.00 91.62 153 GLU A O 1
ATOM 1234 N N . ALA A 1 154 ? -15.608 -11.007 11.552 1.00 92.62 154 ALA A N 1
ATOM 1235 C CA . ALA A 1 154 ? -15.823 -9.830 10.717 1.00 92.62 154 ALA A CA 1
ATOM 1236 C C . ALA A 1 154 ? -15.361 -8.565 11.460 1.00 92.62 154 ALA A C 1
ATOM 1238 O O . ALA A 1 154 ? -15.598 -8.412 12.661 1.00 92.62 154 ALA A O 1
ATOM 1239 N N . VAL A 1 155 ? -14.705 -7.660 10.738 1.00 94.19 155 VAL A N 1
ATOM 1240 C CA . VAL A 1 155 ? -14.085 -6.447 11.288 1.00 94.19 155 VAL A CA 1
ATOM 1241 C C . VAL A 1 155 ? -14.672 -5.208 10.620 1.00 94.19 155 VAL A C 1
ATOM 1243 O O . VAL A 1 155 ? -15.079 -5.269 9.465 1.00 94.19 155 VAL A O 1
ATOM 1246 N N . GLN A 1 156 ? -14.719 -4.086 11.341 1.00 92.44 156 GLN A N 1
ATOM 1247 C CA . GLN A 1 156 ? -15.234 -2.819 10.801 1.00 92.44 156 GLN A CA 1
ATOM 1248 C C . GLN A 1 156 ? -14.267 -2.196 9.791 1.00 92.44 156 GLN A C 1
ATOM 1250 O O . GLN A 1 156 ? -14.677 -1.640 8.780 1.00 92.44 156 GLN A O 1
ATOM 1255 N N . TRP A 1 157 ? -12.970 -2.311 10.065 1.00 94.81 157 TRP A N 1
ATOM 1256 C CA . TRP A 1 157 ? -11.906 -1.859 9.182 1.00 94.81 157 TRP A CA 1
ATOM 1257 C C . TRP A 1 157 ? -10.696 -2.786 9.297 1.00 94.81 157 TRP A C 1
ATOM 1259 O O . TRP A 1 157 ? -10.486 -3.465 10.314 1.00 94.81 157 TRP A O 1
ATOM 1269 N N . ILE A 1 158 ? -9.895 -2.785 8.236 1.00 96.06 158 ILE A N 1
ATOM 1270 C CA . ILE A 1 158 ? -8.605 -3.460 8.134 1.00 96.06 158 ILE A CA 1
ATOM 1271 C C . ILE A 1 158 ? -7.609 -2.486 7.502 1.00 96.06 158 ILE A C 1
ATOM 1273 O O . ILE A 1 158 ? -7.919 -1.847 6.500 1.00 96.06 158 ILE A O 1
ATOM 1277 N N . LYS A 1 159 ? -6.420 -2.355 8.093 1.00 96.75 159 LYS A N 1
ATOM 1278 C CA . LYS A 1 159 ? -5.339 -1.490 7.600 1.00 96.75 159 LYS A CA 1
ATOM 1279 C C . LYS A 1 159 ? -4.131 -2.352 7.277 1.00 96.75 159 LYS A C 1
ATOM 1281 O O . LYS A 1 159 ? -3.571 -2.981 8.169 1.00 96.75 159 LYS A O 1
ATOM 1286 N N . PHE A 1 160 ? -3.732 -2.359 6.010 1.00 96.75 160 PHE A N 1
ATOM 1287 C CA . PHE A 1 160 ? -2.515 -3.007 5.524 1.00 96.75 160 PHE A CA 1
ATOM 1288 C C . PHE A 1 160 ? -1.319 -2.048 5.515 1.00 96.75 160 PHE A C 1
ATOM 1290 O O . PHE A 1 160 ? -1.486 -0.831 5.588 1.00 96.75 160 PHE A O 1
ATOM 1297 N N . ASN A 1 161 ? -0.115 -2.605 5.385 1.00 93.69 161 ASN A N 1
ATOM 1298 C CA . ASN A 1 161 ? 1.162 -1.895 5.432 1.00 93.69 161 ASN A CA 1
ATOM 1299 C C . ASN A 1 161 ? 1.332 -1.102 6.737 1.00 93.69 161 ASN A C 1
ATOM 1301 O O . ASN A 1 161 ? 1.342 0.131 6.747 1.00 93.69 161 ASN A O 1
ATOM 1305 N N . VAL A 1 162 ? 1.390 -1.830 7.854 1.00 91.69 162 VAL A N 1
ATOM 1306 C CA . VAL A 1 162 ? 1.464 -1.244 9.199 1.00 91.69 162 VAL A CA 1
ATOM 1307 C C . VAL A 1 162 ? 2.752 -0.435 9.346 1.00 91.69 162 VAL A C 1
ATOM 1309 O O . VAL A 1 162 ? 3.855 -0.969 9.183 1.00 91.69 162 VAL A O 1
ATOM 1312 N N . GLY A 1 163 ? 2.600 0.854 9.644 1.00 86.44 163 GLY A N 1
ATOM 1313 C CA . GLY A 1 163 ? 3.698 1.803 9.811 1.00 86.44 163 GLY A CA 1
ATOM 1314 C C . GLY A 1 163 ? 4.431 2.184 8.521 1.00 86.44 163 GLY A C 1
ATOM 1315 O O . GLY A 1 163 ? 5.500 2.775 8.620 1.00 86.44 163 GLY A O 1
ATOM 1316 N N . MET A 1 164 ? 3.892 1.858 7.337 1.00 84.69 164 MET A N 1
ATOM 1317 C CA . MET A 1 164 ? 4.551 2.083 6.036 1.00 84.69 164 MET A CA 1
ATOM 1318 C C . MET A 1 164 ? 5.917 1.375 5.911 1.00 84.69 164 MET A C 1
ATOM 1320 O O . MET A 1 164 ? 6.841 1.866 5.273 1.00 84.69 164 MET A O 1
ATOM 1324 N N . ASN A 1 165 ? 6.063 0.201 6.533 1.00 82.12 165 ASN A N 1
ATOM 1325 C CA . ASN A 1 165 ? 7.316 -0.566 6.507 1.00 82.12 165 ASN A CA 1
ATOM 1326 C C . ASN A 1 165 ? 7.515 -1.386 5.220 1.00 82.12 165 ASN A C 1
ATOM 1328 O O . ASN A 1 165 ? 8.595 -1.923 4.983 1.00 82.12 165 ASN A O 1
ATOM 1332 N N . GLY A 1 166 ? 6.467 -1.546 4.413 1.00 85.31 166 GLY A N 1
ATOM 1333 C CA . GLY A 1 166 ? 6.515 -2.236 3.132 1.00 85.31 166 GLY A CA 1
ATOM 1334 C C . GLY A 1 166 ? 6.622 -1.270 1.957 1.00 85.31 166 GLY A C 1
ATOM 1335 O O . GLY A 1 166 ? 5.918 -0.261 1.911 1.00 85.31 166 GLY A O 1
ATOM 1336 N N . TYR A 1 167 ? 7.444 -1.617 0.965 1.00 89.62 167 TYR A N 1
ATOM 1337 C CA . TYR A 1 167 ? 7.584 -0.853 -0.277 1.00 89.62 167 TYR A CA 1
ATOM 1338 C C . TYR A 1 167 ? 6.458 -1.186 -1.273 1.00 89.62 167 TYR A C 1
ATOM 1340 O O . TYR A 1 167 ? 6.676 -1.761 -2.334 1.00 89.62 167 TYR A O 1
ATOM 1348 N N . TYR A 1 168 ? 5.216 -0.908 -0.883 1.00 92.94 168 TYR A N 1
ATOM 1349 C CA . TYR A 1 168 ? 4.022 -1.111 -1.704 1.00 92.94 168 TYR A CA 1
ATOM 1350 C C . TYR A 1 168 ? 2.906 -0.165 -1.268 1.00 92.94 168 TYR A C 1
ATOM 1352 O O . TYR A 1 168 ? 2.863 0.286 -0.120 1.00 92.94 168 TYR A O 1
ATOM 1360 N N . ILE A 1 169 ? 1.972 0.102 -2.177 1.00 94.88 169 ILE A N 1
ATOM 1361 C CA . ILE A 1 169 ? 0.796 0.929 -1.892 1.00 94.88 169 ILE A CA 1
ATOM 1362 C C . ILE A 1 169 ? -0.455 0.062 -1.785 1.00 94.88 169 ILE A C 1
ATOM 1364 O O . ILE A 1 169 ? -0.524 -1.017 -2.377 1.00 94.88 169 ILE A O 1
ATOM 1368 N N . VAL A 1 170 ? -1.452 0.529 -1.036 1.00 97.38 170 VAL A N 1
ATOM 1369 C CA . VAL A 1 170 ? -2.682 -0.232 -0.792 1.00 97.38 170 VAL A CA 1
ATOM 1370 C C . VAL A 1 170 ? -3.899 0.534 -1.299 1.00 97.38 170 VAL A C 1
ATOM 1372 O O . VAL A 1 170 ? -4.084 1.704 -0.974 1.00 97.38 170 VAL A O 1
ATOM 1375 N N . HIS A 1 171 ? -4.752 -0.147 -2.059 1.00 97.38 171 HIS A N 1
ATOM 1376 C CA . HIS A 1 171 ? -6.078 0.317 -2.444 1.00 97.38 171 HIS A CA 1
ATOM 1377 C C . HIS A 1 171 ? -7.146 -0.538 -1.770 1.00 97.38 171 HIS A C 1
ATOM 1379 O O . HIS A 1 171 ? -7.143 -1.759 -1.902 1.00 97.38 171 HIS A O 1
ATOM 1385 N N . TYR A 1 172 ? -8.080 0.106 -1.080 1.00 97.00 172 TYR A N 1
ATOM 1386 C CA . TYR A 1 172 ? -9.236 -0.550 -0.482 1.00 97.00 172 TYR A CA 1
ATOM 1387 C C . TYR A 1 172 ? -10.435 -0.394 -1.418 1.00 97.00 172 TYR A C 1
ATOM 1389 O O . TYR A 1 172 ? -10.895 0.721 -1.649 1.00 97.00 172 TYR A O 1
ATOM 1397 N N . ALA A 1 173 ? -10.912 -1.494 -1.992 1.00 93.12 173 ALA A N 1
ATOM 1398 C CA . ALA A 1 173 ? -12.085 -1.481 -2.858 1.00 93.12 173 ALA A CA 1
ATOM 1399 C C . ALA A 1 173 ? -13.381 -1.240 -2.055 1.00 93.12 173 ALA A C 1
ATOM 1401 O O . ALA A 1 173 ? -13.379 -1.255 -0.822 1.00 93.12 173 ALA A O 1
ATOM 1402 N N . ASP A 1 174 ? -14.484 -1.040 -2.778 1.00 92.19 174 ASP A N 1
ATOM 1403 C CA . ASP A 1 174 ? -15.838 -0.905 -2.232 1.00 92.19 174 ASP A CA 1
ATOM 1404 C C . ASP A 1 174 ? -15.961 0.210 -1.174 1.00 92.19 174 ASP A C 1
ATOM 1406 O O . ASP A 1 174 ? -15.679 1.381 -1.449 1.00 92.19 174 ASP A O 1
ATOM 1410 N N . ASP A 1 175 ? -16.409 -0.136 0.031 1.00 91.44 175 ASP A N 1
ATOM 1411 C CA . ASP A 1 175 ? -16.589 0.754 1.174 1.00 91.44 175 ASP A CA 1
ATOM 1412 C C . ASP A 1 175 ? -15.320 0.912 2.027 1.00 91.44 175 ASP A C 1
ATOM 1414 O O . ASP A 1 175 ? -15.308 1.701 2.971 1.00 91.44 175 ASP A O 1
ATOM 1418 N N . GLY A 1 176 ? -14.215 0.245 1.678 1.00 93.25 176 GLY A N 1
ATOM 1419 C CA . GLY A 1 176 ? -13.004 0.230 2.497 1.00 93.25 176 GLY A CA 1
ATOM 1420 C C . GLY A 1 176 ? -12.388 1.617 2.737 1.00 93.25 176 GLY A C 1
ATOM 1421 O O . GLY A 1 176 ? -12.020 1.934 3.870 1.00 93.25 176 GLY A O 1
ATOM 1422 N N . TRP A 1 177 ? -12.339 2.484 1.715 1.00 95.62 177 TRP A N 1
ATOM 1423 C CA . TRP A 1 177 ? -11.897 3.881 1.890 1.00 95.62 177 TRP A CA 1
ATOM 1424 C C . TRP A 1 177 ? -12.863 4.708 2.744 1.00 95.62 177 TRP A C 1
ATOM 1426 O O . TRP A 1 177 ? -12.412 5.560 3.506 1.00 95.62 177 TRP A O 1
ATOM 1436 N N . ALA A 1 178 ? -14.171 4.455 2.653 1.00 94.25 178 ALA A N 1
ATOM 1437 C CA . ALA A 1 178 ? -15.159 5.155 3.471 1.00 94.25 178 ALA A CA 1
ATOM 1438 C C . ALA A 1 178 ? -15.020 4.764 4.951 1.00 94.25 178 ALA A C 1
ATOM 1440 O O . ALA A 1 178 ? -15.008 5.640 5.814 1.00 94.25 178 ALA A O 1
ATOM 1441 N N . SER A 1 179 ? -14.810 3.475 5.236 1.00 94.06 179 SER A N 1
ATOM 1442 C CA . SER A 1 179 ? -14.552 2.968 6.589 1.00 94.06 179 SER A CA 1
ATOM 1443 C C . SER A 1 179 ? -13.273 3.554 7.195 1.00 94.06 179 SER A C 1
ATOM 1445 O O . SER A 1 179 ? -13.265 3.954 8.359 1.00 94.06 179 SER A O 1
ATOM 1447 N N . LEU A 1 180 ? -12.195 3.662 6.409 1.00 95.50 180 LEU A N 1
ATOM 1448 C CA . LEU A 1 180 ? -10.943 4.278 6.864 1.00 95.50 180 LEU A CA 1
ATOM 1449 C C . LEU A 1 180 ? -11.058 5.801 7.036 1.00 95.50 180 LEU A C 1
ATOM 1451 O O . LEU A 1 180 ? -10.490 6.338 7.983 1.00 95.50 180 LEU A O 1
ATOM 1455 N N . SER A 1 181 ? -11.818 6.498 6.185 1.00 95.19 181 SER A N 1
ATOM 1456 C CA . SER A 1 181 ? -12.112 7.928 6.373 1.00 95.19 181 SER A CA 1
ATOM 1457 C C . SER A 1 181 ? -12.933 8.174 7.642 1.00 95.19 181 SER A C 1
ATOM 1459 O O . SER A 1 181 ? -12.615 9.079 8.412 1.00 95.19 181 SER A O 1
ATOM 1461 N N . GLY A 1 182 ? -13.932 7.328 7.920 1.00 95.00 182 GLY A N 1
ATOM 1462 C CA . GLY A 1 182 ? -14.679 7.361 9.180 1.00 95.00 182 GLY A CA 1
ATOM 1463 C C . GLY A 1 182 ? -13.762 7.190 10.393 1.00 95.00 182 GLY A C 1
ATOM 1464 O O . GLY A 1 182 ? -13.800 8.005 11.312 1.00 95.00 182 GLY A O 1
ATOM 1465 N N . LEU A 1 183 ? -12.852 6.209 10.347 1.00 94.56 183 LEU A N 1
ATOM 1466 C CA . LEU A 1 183 ? -11.851 5.993 11.397 1.00 94.56 183 LEU A CA 1
ATOM 1467 C C . LEU A 1 183 ? -10.969 7.229 11.632 1.00 94.56 183 LEU A C 1
ATOM 1469 O O . LEU A 1 183 ? -10.718 7.589 12.780 1.00 94.56 183 LEU A O 1
ATOM 1473 N N . LEU A 1 184 ? -10.510 7.892 10.567 1.00 94.62 184 LEU A N 1
ATOM 1474 C CA . LEU A 1 184 ? -9.695 9.106 10.675 1.00 94.62 184 LEU A CA 1
ATOM 1475 C C . LEU A 1 184 ? -10.480 10.296 11.247 1.00 94.62 184 LEU A C 1
ATOM 1477 O O . LEU A 1 184 ? -9.920 11.089 11.997 1.00 94.62 184 LEU A O 1
ATOM 1481 N N . LYS A 1 185 ? -11.772 10.425 10.947 1.00 94.38 185 LYS A N 1
ATOM 1482 C CA . LYS A 1 185 ? -12.598 11.529 11.463 1.00 94.38 185 LYS A CA 1
ATOM 1483 C C . LYS A 1 185 ? -13.025 11.321 12.913 1.00 94.38 185 LYS A C 1
ATOM 1485 O O . LYS A 1 185 ? -13.060 12.279 13.680 1.00 94.38 185 LYS A O 1
ATOM 1490 N N . GLU A 1 186 ? -13.341 10.087 13.291 1.00 94.19 186 GLU A N 1
ATOM 1491 C CA . GLU A 1 186 ? -13.874 9.767 14.619 1.00 94.19 186 GLU A CA 1
ATOM 1492 C C . GLU A 1 186 ? -12.775 9.457 15.643 1.00 94.19 186 GLU A C 1
ATOM 1494 O O . GLU A 1 186 ? -12.853 9.902 16.788 1.00 94.19 186 GLU A O 1
ATOM 1499 N N . ALA A 1 187 ? -11.747 8.696 15.249 1.00 93.19 187 ALA A N 1
ATOM 1500 C CA . ALA A 1 187 ? -10.747 8.147 16.164 1.00 93.19 187 ALA A CA 1
ATOM 1501 C C . ALA A 1 187 ? -9.366 7.980 15.499 1.00 93.19 187 ALA A C 1
ATOM 1503 O O . ALA A 1 187 ? -8.769 6.902 15.501 1.00 93.19 187 ALA A O 1
ATOM 1504 N N . HIS A 1 188 ? -8.803 9.065 14.957 1.00 93.06 188 HIS A N 1
ATOM 1505 C CA . HIS A 1 188 ? -7.506 9.026 14.263 1.00 93.06 188 HIS A CA 1
ATOM 1506 C C . HIS A 1 188 ? -6.336 8.487 15.112 1.00 93.06 188 HIS A C 1
ATOM 1508 O O . HIS A 1 188 ? -5.321 8.054 14.566 1.00 93.06 188 HIS A O 1
ATOM 1514 N N . THR A 1 189 ? -6.431 8.526 16.444 1.00 93.44 189 THR A N 1
ATOM 1515 C CA . THR A 1 189 ? -5.395 8.020 17.360 1.00 93.44 189 THR A CA 1
ATOM 1516 C C . THR A 1 189 ? -5.380 6.497 17.491 1.00 93.44 189 THR A C 1
ATOM 1518 O O . THR A 1 189 ? -4.409 5.965 18.021 1.00 93.44 189 THR A O 1
ATOM 1521 N N . THR A 1 190 ? -6.398 5.790 16.986 1.00 91.75 190 THR A N 1
ATOM 1522 C CA . THR A 1 190 ? -6.442 4.317 16.968 1.00 91.75 190 THR A CA 1
ATOM 1523 C C . THR A 1 190 ? -5.356 3.712 16.078 1.00 91.75 190 THR A C 1
ATOM 1525 O O . THR A 1 190 ? -4.911 2.596 16.321 1.00 91.75 190 THR A O 1
ATOM 1528 N N . ILE A 1 191 ? -4.895 4.449 15.065 1.00 93.12 191 ILE A N 1
ATOM 1529 C CA . ILE A 1 191 ? -3.779 4.047 14.204 1.00 93.12 191 ILE A CA 1
ATOM 1530 C C . ILE A 1 191 ? -2.590 4.993 14.380 1.00 93.12 191 ILE A C 1
ATOM 1532 O O . ILE A 1 191 ? -2.745 6.165 14.739 1.00 93.12 191 ILE A O 1
ATOM 1536 N N . SER A 1 192 ? -1.384 4.485 14.124 1.00 92.81 192 SER A N 1
ATOM 1537 C CA . SER A 1 192 ? -0.150 5.250 14.317 1.00 92.81 192 SER A CA 1
ATOM 1538 C C . SER A 1 192 ? -0.081 6.484 13.406 1.00 92.81 192 SER A C 1
ATOM 1540 O O . SER A 1 192 ? -0.727 6.548 12.359 1.00 92.81 192 SER A O 1
ATOM 1542 N N . SER A 1 193 ? 0.740 7.472 13.774 1.00 92.81 193 SER A N 1
ATOM 1543 C CA . SER A 1 193 ? 0.981 8.650 12.926 1.00 92.81 193 SER A CA 1
ATOM 1544 C C . SER A 1 193 ? 1.481 8.277 11.529 1.00 92.81 193 SER A C 1
ATOM 1546 O O . SER A 1 193 ? 1.015 8.851 10.545 1.00 92.81 193 SER A O 1
ATOM 1548 N N . ASN A 1 194 ? 2.332 7.254 11.435 1.00 90.38 194 ASN A N 1
ATOM 1549 C CA . ASN A 1 194 ? 2.859 6.753 10.167 1.00 90.38 194 ASN A CA 1
ATOM 1550 C C . ASN A 1 194 ? 1.769 6.063 9.338 1.00 90.38 194 ASN A C 1
ATOM 1552 O O . ASN A 1 194 ? 1.717 6.235 8.123 1.00 90.38 194 ASN A O 1
ATOM 1556 N N . ASP A 1 195 ? 0.854 5.327 9.978 1.00 92.56 195 ASP A N 1
ATOM 1557 C CA . ASP A 1 195 ? -0.289 4.733 9.280 1.00 92.56 195 ASP A CA 1
ATOM 1558 C C . ASP A 1 195 ? -1.208 5.804 8.695 1.00 92.56 195 ASP A C 1
ATOM 1560 O O . ASP A 1 195 ? -1.632 5.670 7.546 1.00 92.56 195 ASP A O 1
ATOM 1564 N N . ARG A 1 196 ? -1.465 6.893 9.429 1.00 94.75 196 ARG A N 1
ATOM 1565 C CA . ARG A 1 196 ? -2.236 8.031 8.904 1.00 94.75 196 ARG A CA 1
ATOM 1566 C C . ARG A 1 196 ? -1.546 8.676 7.706 1.00 94.75 196 ARG A C 1
ATOM 1568 O O . ARG A 1 196 ? -2.184 8.866 6.674 1.00 94.75 196 ARG A O 1
ATOM 1575 N N . ALA A 1 197 ? -0.243 8.944 7.809 1.00 92.06 197 ALA A N 1
ATOM 1576 C CA . ALA A 1 197 ? 0.542 9.485 6.701 1.00 92.06 197 ALA A CA 1
ATOM 1577 C C . ALA A 1 197 ? 0.517 8.557 5.472 1.00 92.06 197 ALA A C 1
ATOM 1579 O O . ALA A 1 197 ? 0.353 9.030 4.348 1.00 92.06 197 ALA A O 1
ATOM 1580 N N . SER A 1 198 ? 0.600 7.236 5.683 1.00 92.75 198 SER A N 1
ATOM 1581 C CA . SER A 1 198 ? 0.509 6.243 4.604 1.00 92.75 198 SER A CA 1
ATOM 1582 C C . SER A 1 198 ? -0.837 6.284 3.884 1.00 92.75 198 SER A C 1
ATOM 1584 O O . SER A 1 198 ? -0.861 6.287 2.657 1.00 92.75 198 SER A O 1
ATOM 1586 N N . LEU A 1 199 ? -1.951 6.400 4.620 1.00 95.50 199 LEU A N 1
ATOM 1587 C CA . LEU A 1 199 ? -3.290 6.477 4.031 1.00 95.50 199 LEU A CA 1
ATOM 1588 C C . LEU A 1 199 ? -3.452 7.723 3.163 1.00 95.50 199 LEU A C 1
ATOM 1590 O O . LEU A 1 199 ? -3.943 7.614 2.042 1.00 95.50 199 LEU A O 1
ATOM 1594 N N . ILE A 1 200 ? -2.989 8.874 3.653 1.00 94.56 200 ILE A N 1
ATOM 1595 C CA . ILE A 1 200 ? -3.027 10.137 2.908 1.00 94.56 200 ILE A CA 1
ATOM 1596 C C . ILE A 1 200 ? -2.194 10.014 1.629 1.00 94.56 200 ILE A C 1
ATOM 1598 O O . ILE A 1 200 ? -2.693 10.288 0.539 1.00 94.56 200 ILE A O 1
ATOM 1602 N N . ASN A 1 201 ? -0.948 9.538 1.731 1.00 92.94 201 ASN A N 1
ATOM 1603 C CA . ASN A 1 201 ? -0.092 9.354 0.561 1.00 92.94 201 ASN A CA 1
ATOM 1604 C C . ASN A 1 201 ? -0.728 8.395 -0.457 1.00 92.94 201 ASN A C 1
ATOM 1606 O O . ASN A 1 201 ? -0.835 8.732 -1.636 1.00 92.94 201 ASN A O 1
ATOM 1610 N N . ASN A 1 202 ? -1.210 7.232 -0.007 1.00 94.75 202 ASN A N 1
ATOM 1611 C CA . ASN A 1 202 ? -1.854 6.256 -0.880 1.00 94.75 202 ASN A CA 1
ATOM 1612 C C . ASN A 1 202 ? -3.100 6.834 -1.561 1.00 94.75 202 ASN A C 1
ATOM 1614 O O . ASN A 1 202 ? -3.274 6.603 -2.752 1.00 94.75 202 ASN A O 1
ATOM 1618 N N . ALA A 1 203 ? -3.931 7.615 -0.866 1.00 95.44 203 ALA A N 1
ATOM 1619 C CA . ALA A 1 203 ? -5.123 8.218 -1.458 1.00 95.44 203 ALA A CA 1
ATOM 1620 C C . ALA A 1 203 ? -4.779 9.110 -2.662 1.00 95.44 203 ALA A C 1
ATOM 1622 O O . ALA A 1 203 ? -5.319 8.903 -3.748 1.00 95.44 203 ALA A O 1
ATOM 1623 N N . PHE A 1 204 ? -3.821 10.032 -2.518 1.00 93.88 204 PHE A N 1
ATOM 1624 C CA . PHE A 1 204 ? -3.402 10.911 -3.619 1.00 93.88 204 PHE A CA 1
ATOM 1625 C C . PHE A 1 204 ? -2.679 10.164 -4.747 1.00 93.88 204 PHE A C 1
ATOM 1627 O O . PHE A 1 204 ? -2.876 10.476 -5.922 1.00 93.88 204 PHE A O 1
ATOM 1634 N N . GLN A 1 205 ? -1.891 9.137 -4.421 1.00 92.56 205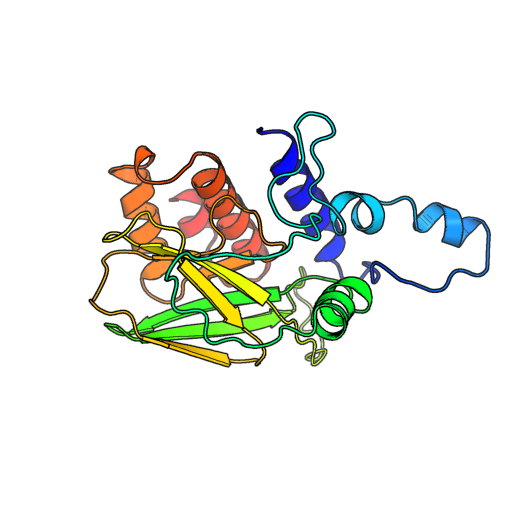 GLN A N 1
ATOM 1635 C CA . GLN A 1 205 ? -1.290 8.251 -5.423 1.00 92.56 205 GLN A CA 1
ATOM 1636 C C . GLN A 1 205 ? -2.381 7.541 -6.247 1.00 92.56 205 GLN A C 1
ATOM 1638 O O . GLN A 1 205 ? -2.320 7.506 -7.473 1.00 92.56 205 GLN A O 1
ATOM 1643 N N . LEU A 1 206 ? -3.443 7.055 -5.603 1.00 94.12 206 LEU A N 1
ATOM 1644 C CA . LEU A 1 206 ? -4.547 6.371 -6.282 1.00 94.12 206 LEU A CA 1
ATOM 1645 C C . LEU A 1 206 ? -5.398 7.287 -7.163 1.00 94.12 206 LEU A C 1
ATOM 1647 O O . LEU A 1 206 ? -5.952 6.809 -8.154 1.00 94.12 206 LEU A O 1
ATOM 1651 N N . VAL A 1 207 ? -5.471 8.583 -6.848 1.00 93.81 207 VAL A N 1
ATOM 1652 C CA . VAL A 1 207 ? -6.086 9.579 -7.740 1.00 93.81 207 VAL A CA 1
ATOM 1653 C C . VAL A 1 207 ? -5.330 9.658 -9.064 1.00 93.81 207 VAL A C 1
ATOM 1655 O O . VAL A 1 207 ? -5.951 9.714 -10.121 1.00 93.81 207 VAL A O 1
ATOM 1658 N N . SER A 1 208 ? -3.995 9.582 -9.030 1.00 89.94 208 SER A N 1
ATOM 1659 C CA . SER A 1 208 ? -3.168 9.673 -10.242 1.00 89.94 208 SER A CA 1
ATOM 1660 C C . SER A 1 208 ? -3.351 8.509 -11.227 1.00 89.94 208 SER A C 1
ATOM 1662 O O . SER A 1 208 ? -2.985 8.641 -12.393 1.00 89.94 208 SER A O 1
ATOM 1664 N N . ILE A 1 209 ? -3.943 7.398 -10.775 1.00 89.94 209 ILE A N 1
ATOM 1665 C CA . ILE A 1 209 ? -4.264 6.217 -11.592 1.00 89.94 209 ILE A CA 1
ATOM 1666 C C . ILE A 1 209 ? -5.775 5.942 -11.678 1.00 89.94 209 ILE A C 1
ATOM 1668 O O . ILE A 1 209 ? -6.182 4.823 -11.985 1.00 89.94 209 ILE A O 1
ATOM 1672 N N . GLU A 1 210 ? -6.609 6.938 -11.355 1.00 90.19 210 GLU A N 1
ATOM 1673 C CA . GLU A 1 210 ? -8.078 6.887 -11.454 1.00 90.19 210 GLU A CA 1
ATOM 1674 C C . GLU A 1 210 ? -8.749 5.763 -10.629 1.00 90.19 210 GLU A C 1
ATOM 1676 O O . GLU A 1 210 ? -9.899 5.395 -10.868 1.00 90.19 210 GLU A O 1
ATOM 1681 N N . LYS A 1 211 ? -8.060 5.214 -9.617 1.00 90.50 211 LYS A N 1
ATOM 1682 C CA . LYS A 1 211 ? -8.619 4.206 -8.689 1.00 90.50 211 LYS A CA 1
ATOM 1683 C C . LYS A 1 211 ? -9.390 4.843 -7.533 1.00 90.50 211 LYS A C 1
ATOM 1685 O O . LYS A 1 211 ? -10.189 4.173 -6.882 1.00 90.50 211 LYS A O 1
ATOM 1690 N N . LEU A 1 212 ? -9.135 6.119 -7.253 1.00 92.62 212 LEU A N 1
ATOM 1691 C CA . LEU A 1 212 ? -9.845 6.912 -6.256 1.00 92.62 212 LEU A CA 1
ATOM 1692 C C . LEU A 1 212 ? -10.195 8.274 -6.861 1.00 92.62 212 LEU A C 1
ATOM 1694 O O . LEU A 1 212 ? -9.400 8.835 -7.609 1.00 92.62 212 LEU A O 1
ATOM 1698 N N . SER A 1 213 ? -11.382 8.801 -6.562 1.00 93.81 213 SER A N 1
ATOM 1699 C CA . SER A 1 213 ? -11.759 10.135 -7.029 1.00 93.81 213 SER A CA 1
ATOM 1700 C C . SER A 1 213 ? -11.057 11.210 -6.197 1.00 93.81 213 SER A C 1
ATOM 1702 O O . SER A 1 213 ? -10.780 11.002 -5.012 1.00 93.81 213 SER A O 1
ATOM 1704 N N . ILE A 1 214 ? -10.761 12.358 -6.810 1.00 93.38 214 ILE A N 1
ATOM 1705 C CA . ILE A 1 214 ? -10.085 13.458 -6.111 1.00 93.38 214 ILE A CA 1
ATOM 1706 C C . ILE A 1 214 ? -10.929 13.971 -4.941 1.00 93.38 214 ILE A C 1
ATOM 1708 O O . ILE A 1 214 ? -10.377 14.292 -3.896 1.00 93.38 214 ILE A O 1
ATOM 1712 N N . GLU A 1 215 ? -12.257 13.968 -5.068 1.00 94.25 215 GLU A N 1
ATOM 1713 C CA . GLU A 1 215 ? -13.165 14.377 -3.994 1.00 94.25 215 GLU A CA 1
ATOM 1714 C C . GLU A 1 215 ? -13.006 13.464 -2.777 1.00 94.25 215 GLU A C 1
ATOM 1716 O O . GLU A 1 215 ? -12.824 13.952 -1.669 1.00 94.25 215 GLU A O 1
ATOM 1721 N N . LYS A 1 216 ? -12.951 12.139 -2.984 1.00 92.25 216 LYS A N 1
ATOM 1722 C CA . LYS A 1 216 ? -12.739 11.177 -1.892 1.00 92.25 216 LYS A CA 1
ATOM 1723 C C . LYS A 1 216 ? -11.378 11.337 -1.218 1.00 92.25 216 LYS A C 1
ATOM 1725 O O . LYS A 1 216 ? -11.269 11.074 -0.026 1.00 92.25 216 LYS A O 1
ATOM 1730 N N . ALA A 1 217 ? -10.346 11.717 -1.970 1.00 93.38 217 ALA A N 1
ATOM 1731 C CA . ALA A 1 217 ? -9.016 11.963 -1.417 1.00 93.38 217 ALA A CA 1
ATOM 1732 C C . ALA A 1 217 ? -8.944 13.279 -0.627 1.00 93.38 217 ALA A C 1
ATOM 1734 O O . ALA A 1 217 ? -8.234 13.340 0.370 1.00 93.38 217 ALA A O 1
ATOM 1735 N N . LEU A 1 218 ? -9.678 14.313 -1.052 1.00 92.31 218 LEU A N 1
ATOM 1736 C CA . LEU A 1 218 ? -9.791 15.588 -0.335 1.00 92.31 218 LEU A CA 1
ATOM 1737 C C . LEU A 1 218 ? -10.694 15.493 0.903 1.00 92.31 218 LEU A C 1
ATOM 1739 O O . LEU A 1 218 ? -10.478 16.221 1.867 1.00 92.31 218 LEU A O 1
ATOM 1743 N N . ASP A 1 219 ? -11.691 14.609 0.870 1.00 92.19 219 ASP A N 1
ATOM 1744 C CA . ASP A 1 219 ? -12.591 14.338 1.992 1.00 92.19 219 ASP A CA 1
ATOM 1745 C C . ASP A 1 219 ? -11.949 13.484 3.096 1.00 92.19 219 ASP A C 1
ATOM 1747 O O . ASP A 1 219 ? -12.525 13.399 4.187 1.00 92.19 219 ASP A O 1
ATOM 1751 N N . LEU A 1 220 ? -10.836 12.797 2.805 1.00 89.19 220 LEU A N 1
ATOM 1752 C CA . LEU A 1 220 ? -10.144 11.887 3.724 1.00 89.19 220 LEU A CA 1
ATOM 1753 C C . LEU A 1 220 ? -9.559 12.631 4.929 1.00 89.19 220 LEU A C 1
ATOM 1755 O O . LEU A 1 220 ? -9.872 12.177 6.054 1.00 89.19 220 LEU A O 1
#

InterPro domains:
  IPR024571 ERAP1-like C-terminal domain [PF11838] (157-220)
  IPR027268 Peptidase M4/M1, CTD superfamily [G3DSA:1.10.390.10] (1-48)
  IPR050344 Peptidase M1 family aminopeptidases [PTHR11533] (5-220)

Solvent-accessible surface area (backbone atoms only — not comparable to full-atom values): 13255 Å² total; per-residue (Å²): 121,77,70,58,58,56,45,46,52,54,27,47,62,51,29,23,33,84,89,40,65,32,59,64,66,94,68,91,48,77,66,52,56,55,64,59,76,37,53,56,52,64,50,71,78,55,97,69,74,95,80,66,85,91,80,84,87,84,73,89,73,83,88,82,90,73,96,63,91,66,76,82,68,82,73,58,59,65,67,33,48,48,36,62,31,64,35,54,46,41,43,31,34,40,36,40,79,58,76,36,38,38,38,40,34,55,42,75,41,58,60,58,91,71,85,67,77,84,83,78,70,69,50,58,42,75,43,31,30,34,37,76,86,38,86,62,80,42,79,47,77,44,69,57,60,60,52,76,49,75,49,98,59,70,60,83,44,76,46,68,43,61,61,51,77,47,86,56,44,66,43,52,45,91,62,46,54,57,44,51,29,49,41,48,72,78,46,50,81,81,47,54,73,48,36,52,53,43,52,55,52,33,37,57,55,31,34,62,62,72,77,35,56,65,66,61,46,74,71,79

Organism: Mus musculus (NCBI:txid10090)

Mean predicted aligned error: 10.58 Å

Foldseek 3Di:
DVVQVVLLLVLQVQLQAPPWAFLDDDDDDPVVVVVNPDSVNVRQPDPDDPDDDDDDDPDPDDDDDDDDPPPPPPPPVVVQVCLRRHDGAAWEWEWEDDFQKTKIAIAGRHFDPDPDPRPVRFHQWFKWKDFQVGPDIDTDTDGDRMDIDGHPGGTLAMQICALVPTSYAYDYPDCRLVSVLCCCVPPVVVGDPSSVVRNLSNQVSCCSVVNHPPVSSVSD

Radius of gyration: 18.26 Å; Cα contacts (8 Å, |Δi|>4): 291; chains: 1; bounding box: 48×39×43 Å